Protein AF-A0A823A2H4-F1 (afdb_monomer)

Nearest PDB structures (foldseek):
  6vk1-assembly1_B  TM=4.124E-01  e=7.001E+00  Saccharomyces cerevisiae
  2h7v-assembly1_C  TM=2.760E-01  e=9.310E+00  Yersi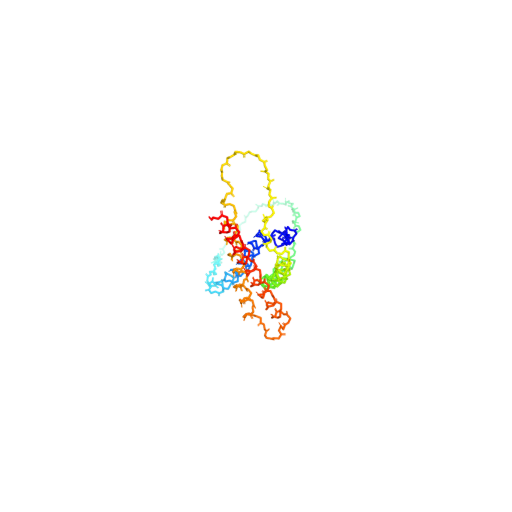nia pseudotuberculosis

Mean predicted aligned error: 16.32 Å

Organism: Nelumbo nucifera (NCBI:txid4432)

Foldseek 3Di:
DLVVLLVPADLLDHLVSLVVLVVVLCVLVVVVVVVVVVVPDPDDDDDDDDDDDDDDDDDDDDDDDDDDDDDDDDDPDDDPVNVVVVVPDPVVVVVVVVSVVVNVVSVVSVLVSLVSNLVSAVPPCPDDPPPPDDDDDDPPVPRVVSVVSVVVSLVVLLVVLVVVLVVDDPVPVVSNVSSVVSNVSSVVSVVVVVVVVVVVVVVVVVVD

Radius of gyration: 33.3 Å; Cα contacts (8 Å, |Δi|>4): 63; chains: 1; bounding box: 70×69×102 Å

pLDDT: mean 71.6, std 22.42, range [29.5, 96.94]

Secondary structure (DSSP, 8-state):
-HHHHHHH--TTS-HHHHHHHHHHHHHHHHHHHHHHGGGG-------PPP--------------------PPPPP----HHHHHHTT-S-HHHHHHHHHHHHHHHHHHHHHHHHHHHHHT-------------------THHHHHHHHHHHHHHHHHHHHHHHHHHHS-TT-HHHHHHHHHHHHHHHHHHHHHHHHHHHHHHHHHTT-

Sequence (208 aa):
MFADLRTSAAPSSPHLPMSKFFALHRLIDQQTVVTASKEVSTNVYTNSLPLDKDKSGKNTTPTSGRNVHKSPKPPMELSASERLEWAKGDGDKEIKELREVLLKESQSWFLKFLEGALTAGFQMSAREKKGKDGAGGRRMGSSEGQIAVMLSQLKTASDWLDQLRSKASPENNGLVDTIDRLKQKIYECLLSQVDSAASALESRSDRG

InterPro domains:
  IPR010341 Protein CORTICAL MICROTUBULE DISORDERING [PTHR31928] (1-202)
  IPR049172 CORD, C-terminal domain [PF21647] (50-201)

Solvent-accessible surface area (backbone atoms only — not comparable to full-atom values): 13196 Å² total; per-residue (Å²): 107,71,66,57,46,62,75,71,48,44,41,86,55,47,70,63,46,52,55,52,49,54,53,50,53,48,53,62,56,54,50,57,53,64,64,59,64,56,74,81,69,83,76,88,82,88,79,82,81,88,83,88,83,85,82,91,84,91,85,84,90,89,83,89,81,90,77,90,86,83,87,77,84,78,76,91,70,80,48,74,68,65,62,47,60,80,68,66,64,62,59,69,59,53,52,50,51,54,48,52,52,50,49,53,53,52,50,59,49,46,56,55,46,50,50,44,16,54,71,63,32,84,63,68,76,78,71,69,82,83,65,81,82,80,87,79,91,86,71,75,75,59,58,62,55,50,50,53,51,49,53,53,49,52,50,51,51,48,57,48,45,52,55,50,54,73,70,49,60,89,84,45,54,73,58,50,56,50,44,54,53,48,49,50,46,51,52,53,54,53,50,54,51,50,54,53,51,52,53,56,52,51,69,56,56,83,75,112

Structure (mmCIF, N/CA/C/O backbone):
data_AF-A0A823A2H4-F1
#
_entry.id   AF-A0A823A2H4-F1
#
loop_
_atom_site.group_PDB
_atom_site.id
_atom_site.type_symbol
_atom_site.label_atom_id
_atom_site.label_alt_id
_atom_site.label_comp_id
_atom_site.label_asym_id
_atom_site.label_entity_id
_atom_site.label_seq_id
_atom_site.pdbx_PDB_ins_code
_atom_site.Cartn_x
_atom_site.Cartn_y
_atom_site.Cartn_z
_atom_site.occupancy
_atom_site.B_iso_or_equiv
_atom_site.auth_seq_id
_atom_site.auth_comp_id
_atom_site.auth_asym_id
_atom_site.auth_atom_id
_atom_site.pdbx_PDB_model_num
ATOM 1 N N . MET A 1 1 ? -9.906 14.113 3.868 1.00 82.25 1 MET A N 1
ATOM 2 C CA . MET A 1 1 ? -8.596 13.484 3.565 1.00 82.25 1 MET A CA 1
ATOM 3 C C . MET A 1 1 ? -8.735 12.091 2.952 1.00 82.25 1 MET A C 1
ATOM 5 O O . MET A 1 1 ? -8.384 11.943 1.791 1.00 82.25 1 MET A O 1
ATOM 9 N N . PHE A 1 2 ? -9.219 11.066 3.672 1.00 90.88 2 PHE A N 1
ATOM 10 C CA . PHE A 1 2 ? -9.318 9.707 3.103 1.00 90.88 2 PHE A CA 1
ATOM 11 C C . PHE A 1 2 ? -10.346 9.597 1.963 1.00 90.88 2 PHE A C 1
ATOM 13 O O . PHE A 1 2 ? -10.060 8.988 0.938 1.00 90.88 2 PHE A O 1
ATOM 20 N N . ALA A 1 3 ? -11.512 10.237 2.099 1.00 91.38 3 ALA A N 1
ATOM 21 C CA . ALA A 1 3 ? -12.501 10.303 1.020 1.00 91.38 3 ALA A CA 1
ATOM 22 C C . ALA A 1 3 ? -11.915 10.959 -0.245 1.00 91.38 3 ALA A C 1
ATOM 24 O O . ALA A 1 3 ? -11.979 10.377 -1.322 1.00 91.38 3 ALA A O 1
ATOM 25 N N . ASP A 1 4 ? -11.243 12.104 -0.094 1.00 91.75 4 ASP A N 1
ATOM 26 C CA . ASP A 1 4 ? -10.592 12.811 -1.207 1.00 91.75 4 ASP A CA 1
ATOM 27 C C . ASP A 1 4 ? -9.493 11.970 -1.863 1.00 91.75 4 ASP A C 1
ATOM 29 O O . ASP A 1 4 ? -9.332 11.986 -3.084 1.00 91.75 4 ASP A O 1
ATOM 33 N N . LEU A 1 5 ? -8.734 11.214 -1.060 1.00 91.81 5 LEU A N 1
ATOM 34 C CA . LEU A 1 5 ? -7.739 10.269 -1.557 1.00 91.81 5 LEU A CA 1
ATOM 35 C C . LEU A 1 5 ? -8.394 9.210 -2.447 1.00 91.81 5 LEU A C 1
ATOM 37 O O . LEU A 1 5 ? -7.934 9.013 -3.565 1.00 91.81 5 LEU A O 1
ATOM 41 N N . ARG A 1 6 ? -9.487 8.585 -1.995 1.00 91.62 6 ARG A N 1
ATOM 42 C CA . ARG A 1 6 ? -10.203 7.573 -2.784 1.00 91.62 6 ARG A CA 1
ATOM 43 C C . ARG A 1 6 ? -10.774 8.140 -4.081 1.00 91.62 6 ARG A C 1
ATOM 45 O O . ARG A 1 6 ? -10.645 7.499 -5.115 1.00 91.62 6 ARG A O 1
ATOM 52 N N . THR A 1 7 ? -11.359 9.334 -4.034 1.00 91.06 7 THR A N 1
ATOM 53 C CA . THR A 1 7 ? -11.980 9.973 -5.206 1.00 91.06 7 THR A CA 1
ATOM 54 C C . THR A 1 7 ? -10.949 10.445 -6.233 1.00 91.06 7 THR A C 1
ATOM 56 O O . THR A 1 7 ? -11.203 10.384 -7.430 1.00 91.06 7 THR A O 1
ATOM 59 N N . SER A 1 8 ? -9.782 10.916 -5.783 1.00 87.88 8 SER A N 1
ATOM 60 C CA . SER A 1 8 ? -8.721 11.416 -6.674 1.00 87.88 8 SER A CA 1
ATOM 61 C C . SER A 1 8 ? -7.731 10.343 -7.136 1.00 87.88 8 SER A C 1
ATOM 63 O O . SER A 1 8 ? -6.878 10.627 -7.979 1.00 87.88 8 SER A O 1
ATOM 65 N N . ALA A 1 9 ? -7.800 9.129 -6.587 1.00 90.06 9 ALA A N 1
ATOM 66 C CA . ALA A 1 9 ? -6.864 8.066 -6.915 1.00 90.06 9 ALA A CA 1
ATOM 67 C C . ALA A 1 9 ? -7.175 7.431 -8.271 1.00 90.06 9 ALA A C 1
ATOM 69 O O . ALA A 1 9 ? -8.235 6.847 -8.479 1.00 90.06 9 ALA A O 1
ATOM 70 N N . ALA A 1 10 ? -6.193 7.482 -9.166 1.00 87.31 10 ALA A N 1
ATOM 71 C CA . ALA A 1 10 ? -6.210 6.763 -10.429 1.00 87.31 10 ALA A CA 1
ATOM 72 C C . ALA A 1 10 ? -5.098 5.703 -10.413 1.00 87.31 10 ALA A C 1
ATOM 74 O O . ALA A 1 10 ? -3.935 6.068 -10.218 1.00 87.31 10 ALA A O 1
ATOM 75 N N . PRO A 1 11 ? -5.403 4.411 -10.644 1.00 84.62 11 PRO A N 1
ATOM 76 C CA . PRO A 1 11 ? -4.381 3.363 -10.730 1.00 84.62 11 PRO A CA 1
ATOM 77 C C . PRO A 1 11 ? -3.336 3.613 -11.828 1.00 84.62 11 PRO A C 1
ATOM 79 O O . PRO A 1 11 ? -2.204 3.165 -11.710 1.00 84.62 11 PRO A O 1
ATOM 82 N N . SER A 1 12 ? -3.693 4.382 -12.862 1.00 81.62 12 SER A N 1
ATOM 83 C CA . SER A 1 12 ? -2.804 4.803 -13.952 1.00 81.62 12 SER A CA 1
ATOM 84 C C . SER A 1 12 ? -1.804 5.905 -13.574 1.00 81.62 12 SER A C 1
ATOM 86 O O . SER A 1 12 ? -0.891 6.187 -14.343 1.00 81.62 12 SER A O 1
ATOM 88 N N . SER A 1 13 ? -1.963 6.545 -12.411 1.00 84.69 13 SER A N 1
ATOM 89 C CA . SER A 1 13 ? -1.025 7.539 -11.875 1.00 84.69 13 SER A CA 1
ATOM 90 C C . SER A 1 13 ? -0.780 7.264 -10.388 1.00 84.69 13 SER A C 1
ATOM 92 O O . SER A 1 13 ? -1.315 7.957 -9.514 1.00 84.69 13 SER A O 1
ATOM 94 N N . PRO A 1 14 ? -0.005 6.211 -10.070 1.00 87.00 14 PRO A N 1
ATOM 95 C CA . PRO A 1 14 ? 0.023 5.666 -8.719 1.00 87.00 14 PRO A CA 1
ATOM 96 C C . PRO A 1 14 ? 0.845 6.483 -7.716 1.00 87.00 14 PRO A C 1
ATOM 98 O O . PRO A 1 14 ? 0.609 6.389 -6.510 1.00 87.00 14 PRO A O 1
ATOM 101 N N . HIS A 1 15 ? 1.762 7.335 -8.185 1.00 89.19 15 HIS A N 1
ATOM 102 C CA . HIS A 1 15 ? 2.728 8.014 -7.319 1.00 89.19 15 HIS A CA 1
ATOM 103 C C . HIS A 1 15 ? 2.086 8.910 -6.254 1.00 89.19 15 HIS A C 1
ATOM 105 O O . HIS A 1 15 ? 2.457 8.848 -5.082 1.00 89.19 15 HIS A O 1
ATOM 111 N N . LEU A 1 16 ? 1.127 9.755 -6.640 1.00 89.62 16 LEU A N 1
ATOM 112 C CA . LEU A 1 16 ? 0.500 10.694 -5.709 1.00 89.62 16 LEU A CA 1
ATOM 113 C C . LEU A 1 16 ? -0.423 9.982 -4.699 1.00 89.62 16 LEU A C 1
ATOM 115 O O . LEU A 1 16 ? -0.305 10.272 -3.503 1.00 89.62 16 LEU A O 1
ATOM 119 N N . PRO A 1 17 ? -1.309 9.052 -5.112 1.00 91.75 17 PRO A N 1
ATOM 120 C CA . PRO A 1 17 ? -2.119 8.287 -4.169 1.00 91.75 17 PRO A CA 1
ATOM 121 C C . PRO A 1 17 ? -1.292 7.451 -3.186 1.00 91.75 17 PRO A C 1
ATOM 123 O O . PRO A 1 17 ? -1.629 7.435 -2.004 1.00 91.75 17 PRO A O 1
ATOM 126 N N . MET A 1 18 ? -0.187 6.828 -3.623 1.00 92.12 18 MET A N 1
ATOM 127 C CA . MET A 1 18 ? 0.705 6.085 -2.720 1.00 92.12 18 MET A CA 1
ATOM 128 C C . MET A 1 18 ? 1.279 6.982 -1.624 1.00 92.12 18 MET A C 1
ATOM 130 O O . MET A 1 18 ? 1.162 6.669 -0.441 1.00 92.12 18 MET A O 1
ATOM 134 N N . SER A 1 19 ? 1.840 8.135 -1.995 1.00 92.38 19 SER A N 1
ATOM 135 C CA . SER A 1 19 ? 2.408 9.075 -1.022 1.00 92.38 19 SER A CA 1
ATOM 136 C C . SER A 1 19 ? 1.360 9.581 -0.025 1.00 92.38 19 SER A C 1
ATOM 138 O O . SER A 1 19 ? 1.625 9.657 1.176 1.00 92.38 19 SER A O 1
ATOM 140 N N . LYS A 1 20 ? 0.146 9.890 -0.500 1.00 93.94 20 LYS A N 1
ATOM 141 C CA . LYS A 1 20 ? -0.967 10.318 0.361 1.00 93.94 20 LYS A CA 1
ATOM 142 C C . LYS A 1 20 ? -1.430 9.207 1.306 1.00 93.94 20 LYS A C 1
ATOM 144 O O . LYS A 1 20 ? -1.718 9.497 2.465 1.00 93.94 20 LYS A O 1
ATOM 149 N N . PHE A 1 21 ? -1.488 7.961 0.834 1.00 95.69 21 PHE A N 1
ATOM 150 C CA . PHE A 1 21 ? -1.826 6.814 1.672 1.00 95.69 21 PHE A CA 1
ATOM 151 C C . PHE A 1 21 ? -0.826 6.649 2.817 1.00 95.69 21 PHE A C 1
ATOM 153 O O . PHE A 1 21 ? -1.241 6.617 3.972 1.00 95.69 21 PHE A O 1
ATOM 160 N N . PHE A 1 22 ? 0.480 6.621 2.532 1.00 94.75 22 PHE A N 1
ATOM 161 C CA . PHE A 1 22 ? 1.485 6.446 3.585 1.00 94.75 22 PHE A CA 1
ATOM 162 C C . PHE A 1 22 ? 1.501 7.609 4.581 1.00 94.75 22 PHE A C 1
ATOM 164 O O . PHE A 1 22 ? 1.681 7.386 5.777 1.00 94.75 22 PHE A O 1
ATOM 171 N N . ALA A 1 23 ? 1.247 8.840 4.125 1.00 94.25 23 ALA A N 1
ATOM 172 C CA . ALA A 1 23 ? 1.080 9.980 5.021 1.00 94.25 23 ALA A CA 1
ATOM 173 C C . ALA A 1 23 ? -0.129 9.802 5.957 1.00 94.25 23 ALA A C 1
ATOM 175 O O . ALA A 1 23 ? 0.004 9.989 7.166 1.00 94.25 23 ALA A O 1
ATOM 176 N N . LEU A 1 24 ? -1.285 9.397 5.419 1.00 94.12 24 LEU A N 1
ATOM 177 C CA . LEU A 1 24 ? -2.490 9.119 6.205 1.00 94.12 24 LEU A CA 1
ATOM 178 C C . LEU A 1 24 ? -2.267 7.967 7.194 1.00 94.12 24 LEU A C 1
ATOM 180 O O . LEU A 1 24 ? -2.576 8.114 8.373 1.00 94.12 24 LEU A O 1
ATOM 184 N N . HIS A 1 25 ? -1.701 6.849 6.739 1.00 93.19 25 HIS A N 1
ATOM 185 C CA . HIS A 1 25 ? -1.419 5.683 7.576 1.00 93.19 25 HIS A CA 1
ATOM 186 C C . HIS A 1 25 ? -0.495 6.054 8.738 1.00 93.19 25 HIS A C 1
ATOM 188 O O . HIS A 1 25 ? -0.759 5.701 9.884 1.00 93.19 25 HIS A O 1
ATOM 194 N N . ARG A 1 26 ? 0.546 6.851 8.468 1.00 92.56 26 ARG A N 1
ATOM 195 C CA . ARG A 1 26 ? 1.452 7.356 9.502 1.00 92.56 26 ARG A CA 1
ATOM 196 C C . ARG A 1 26 ? 0.733 8.250 10.514 1.00 92.56 26 ARG A C 1
ATOM 198 O O . ARG A 1 26 ? 1.041 8.170 11.695 1.00 92.56 26 ARG A O 1
ATOM 205 N N . LEU A 1 27 ? -0.204 9.095 10.080 1.00 91.75 27 LEU A N 1
ATOM 206 C CA . LEU A 1 27 ? -0.991 9.942 10.987 1.00 91.75 27 LEU A CA 1
ATOM 207 C C . LEU A 1 27 ? -1.914 9.114 11.888 1.00 91.75 27 LEU A C 1
ATOM 209 O O . LEU A 1 27 ? -2.026 9.405 13.079 1.00 91.75 27 LEU A O 1
ATOM 213 N N . ILE A 1 28 ? -2.549 8.081 11.329 1.00 89.88 28 ILE A N 1
ATOM 214 C CA . ILE A 1 28 ? -3.419 7.177 12.088 1.00 89.88 28 ILE A CA 1
ATOM 215 C C . ILE A 1 28 ? -2.595 6.415 13.134 1.00 89.88 28 ILE A C 1
ATOM 217 O O . ILE A 1 28 ? -2.976 6.411 14.304 1.00 89.88 28 ILE A O 1
ATOM 221 N N . ASP A 1 29 ? -1.439 5.870 12.743 1.00 83.88 29 ASP A N 1
ATOM 222 C CA . ASP A 1 29 ? -0.549 5.126 13.639 1.00 83.88 29 ASP A CA 1
ATOM 223 C C . ASP A 1 29 ? 0.118 6.024 14.693 1.00 83.88 29 ASP A C 1
ATOM 225 O O . ASP A 1 29 ? 0.136 5.671 15.866 1.00 83.88 29 ASP A O 1
ATOM 229 N N . GLN A 1 30 ? 0.642 7.205 14.344 1.00 78.25 30 GLN A N 1
ATOM 230 C CA . GLN A 1 30 ? 1.339 8.074 15.310 1.00 78.25 30 GLN A CA 1
ATOM 231 C C . GLN A 1 30 ? 0.434 8.553 16.442 1.00 78.25 30 GLN A C 1
ATOM 233 O O . GLN A 1 30 ? 0.880 8.706 17.581 1.00 78.25 30 GLN A O 1
ATOM 238 N N . GLN A 1 31 ? -0.846 8.780 16.156 1.00 63.38 31 GLN A N 1
ATOM 239 C CA . GLN A 1 31 ? -1.750 9.266 17.183 1.00 63.38 31 GLN A CA 1
ATOM 240 C C . GLN A 1 31 ? -2.171 8.186 18.187 1.00 63.38 31 GLN A C 1
ATOM 242 O O . GLN A 1 31 ? -2.641 8.540 19.263 1.00 63.38 31 GLN A O 1
ATOM 247 N N . THR A 1 32 ? -1.919 6.903 17.901 1.00 56.38 32 THR A N 1
ATOM 248 C CA . THR A 1 32 ? -2.066 5.832 18.903 1.00 56.38 32 THR A CA 1
ATOM 249 C C . THR A 1 32 ? -1.116 6.018 20.093 1.00 56.38 32 THR A C 1
ATOM 251 O O . THR A 1 32 ? -1.491 5.724 21.225 1.00 56.38 32 THR A O 1
ATOM 254 N N . VAL A 1 33 ? 0.080 6.583 19.868 1.00 54.28 33 VAL A N 1
ATOM 255 C CA . VAL A 1 33 ? 1.089 6.811 20.918 1.00 54.28 33 VAL A CA 1
ATOM 256 C C . VAL A 1 33 ? 0.734 8.033 21.767 1.00 54.28 33 VAL A C 1
ATOM 258 O O . VAL A 1 33 ? 0.817 7.983 22.987 1.00 54.28 33 VAL A O 1
ATOM 261 N N . VAL A 1 34 ? 0.278 9.126 21.147 1.00 49.47 34 VAL A N 1
ATOM 262 C CA . VAL A 1 34 ? -0.031 10.383 21.859 1.00 49.47 34 VAL A CA 1
ATOM 263 C C . VAL A 1 34 ? -1.247 10.246 22.785 1.00 49.47 34 VAL A C 1
ATOM 265 O O . VAL A 1 34 ? -1.277 10.878 23.839 1.00 49.47 34 VAL A O 1
ATOM 268 N N . THR A 1 35 ? -2.230 9.409 22.437 1.00 47.91 35 THR A N 1
ATOM 269 C CA . THR A 1 35 ? -3.373 9.128 23.322 1.00 47.91 35 THR A CA 1
ATOM 270 C C . THR A 1 35 ? -3.027 8.137 24.436 1.00 47.91 35 THR A C 1
ATOM 272 O O . THR A 1 35 ? -3.557 8.277 25.529 1.00 47.91 35 THR A O 1
ATOM 275 N N . ALA A 1 36 ? -2.098 7.196 24.213 1.00 48.81 36 ALA A N 1
ATOM 276 C CA . ALA A 1 36 ? -1.620 6.284 25.260 1.00 48.81 36 ALA A CA 1
ATOM 277 C C . ALA A 1 36 ? -0.708 6.985 26.292 1.00 48.81 36 ALA A C 1
ATOM 279 O O . ALA A 1 36 ? -0.762 6.683 27.480 1.00 48.81 36 ALA A O 1
ATOM 280 N N . SER A 1 37 ? 0.089 7.974 25.873 1.00 40.72 37 SER A N 1
ATOM 281 C CA . SER A 1 37 ? 0.986 8.723 26.772 1.00 40.72 37 SER A CA 1
ATOM 282 C C . SER A 1 37 ? 0.269 9.689 27.721 1.00 40.72 37 SER A C 1
ATOM 284 O O . SER A 1 37 ? 0.895 10.205 28.647 1.00 40.72 37 SER A O 1
ATOM 286 N N . LYS A 1 38 ? -1.027 9.961 27.514 1.00 44.62 38 LYS A N 1
ATOM 287 C CA . LYS A 1 38 ? -1.800 10.841 28.403 1.00 44.62 38 LYS A CA 1
ATOM 288 C C . LYS A 1 38 ? -2.365 10.113 29.632 1.00 44.62 38 LYS A C 1
ATOM 290 O O . LYS A 1 38 ? -2.828 10.784 30.547 1.00 44.62 38 LYS A O 1
ATOM 295 N N . GLU A 1 39 ? -2.249 8.784 29.710 1.00 37.91 39 GLU A N 1
ATOM 296 C CA . GLU A 1 39 ? -2.698 8.007 30.879 1.00 37.91 39 GLU A CA 1
ATOM 297 C C . GLU A 1 39 ? -1.727 8.019 32.078 1.00 37.91 39 GLU A C 1
ATOM 299 O O . GLU A 1 39 ? -2.101 7.590 33.164 1.00 37.91 39 GLU A O 1
ATOM 304 N N . VAL A 1 40 ? -0.503 8.552 31.952 1.00 47.25 40 VAL A N 1
ATOM 305 C CA . VAL A 1 40 ? 0.493 8.553 33.055 1.00 47.25 40 VAL A CA 1
ATOM 306 C C . VAL A 1 40 ? 0.725 9.951 33.653 1.00 47.25 40 VAL A C 1
ATOM 308 O O . VAL A 1 40 ? 1.629 10.163 34.458 1.00 47.25 40 VAL A O 1
ATOM 311 N N . SER A 1 41 ? -0.089 10.953 33.312 1.00 44.19 41 SER A N 1
ATOM 312 C CA . SER A 1 41 ? 0.026 12.291 33.917 1.00 44.19 41 SER A CA 1
ATOM 313 C C . SER A 1 41 ? -1.300 13.043 33.956 1.00 44.19 41 SER A C 1
ATOM 315 O O . SER A 1 41 ? -1.445 14.116 33.380 1.00 44.19 41 SER A O 1
ATOM 317 N N . THR A 1 42 ? -2.259 12.511 34.706 1.00 35.41 42 THR A N 1
ATOM 318 C CA . THR A 1 42 ? -3.303 13.330 35.335 1.00 35.41 42 THR A CA 1
ATOM 319 C C . THR A 1 42 ? -3.483 12.877 36.775 1.00 35.41 42 THR A C 1
ATOM 321 O O . THR A 1 42 ? -4.460 12.226 37.128 1.00 35.41 42 THR A O 1
ATOM 324 N N . ASN A 1 43 ? -2.510 13.219 37.618 1.00 41.25 43 ASN A N 1
ATOM 325 C CA . ASN A 1 43 ? -2.750 13.348 39.045 1.00 41.25 43 ASN A CA 1
ATOM 326 C C . ASN A 1 43 ? -2.378 14.771 39.471 1.00 41.25 43 ASN A C 1
ATOM 328 O O . ASN A 1 43 ? -1.327 15.281 39.090 1.00 41.25 43 ASN A O 1
ATOM 332 N N . VAL A 1 44 ? -3.252 15.341 40.300 1.00 38.06 44 VAL A N 1
ATOM 333 C CA . VAL A 1 44 ? -3.132 16.608 41.029 1.00 38.06 44 VAL A CA 1
ATOM 334 C C . VAL A 1 44 ? -3.310 17.877 40.186 1.00 38.06 44 VAL A C 1
ATOM 336 O O . VAL A 1 44 ? -2.399 18.331 39.514 1.00 38.06 44 VAL A O 1
ATOM 339 N N . TYR A 1 45 ? -4.498 18.480 40.272 1.00 30.84 45 TYR A N 1
ATOM 340 C CA . TYR A 1 45 ? -4.681 19.795 40.908 1.00 30.84 45 TYR A CA 1
ATOM 341 C C . TYR A 1 45 ? -6.176 20.029 41.140 1.00 30.84 45 TYR A C 1
ATOM 343 O O . TYR A 1 45 ? -6.892 20.656 40.361 1.00 30.84 45 TYR A O 1
ATOM 351 N N . THR A 1 46 ? -6.644 19.488 42.260 1.00 37.09 46 THR A N 1
ATOM 352 C CA . THR A 1 46 ? -7.859 19.931 42.934 1.00 37.09 46 THR A CA 1
ATOM 353 C C . THR A 1 46 ? -7.568 21.308 43.520 1.00 37.09 46 THR A C 1
ATOM 355 O O . THR A 1 46 ? -6.942 21.395 44.569 1.00 37.09 46 THR A O 1
ATOM 358 N N . ASN A 1 47 ? -8.001 22.383 42.863 1.00 36.62 47 ASN A N 1
ATOM 359 C CA . ASN A 1 47 ? -8.059 23.703 43.493 1.00 36.62 47 ASN A CA 1
ATOM 360 C C . ASN A 1 47 ? -9.522 24.139 43.595 1.00 36.62 47 ASN A C 1
ATOM 362 O O . ASN A 1 47 ? -10.070 24.814 42.729 1.00 36.62 47 ASN A O 1
ATOM 366 N N . SER A 1 48 ? -10.142 23.718 44.694 1.00 37.00 48 SER A N 1
ATOM 367 C CA . SER A 1 48 ? -11.269 24.398 45.325 1.00 37.00 48 SER A CA 1
ATOM 368 C C . SER A 1 48 ? -10.818 25.773 45.832 1.00 37.00 48 SER A C 1
ATOM 370 O O . SER A 1 48 ? -9.851 25.847 46.592 1.00 37.00 48 SER A O 1
ATOM 372 N N . LEU A 1 49 ? -11.517 26.845 45.445 1.00 33.00 49 LEU A N 1
ATOM 373 C CA . LEU A 1 49 ? -11.388 28.158 46.091 1.00 33.00 49 LEU A CA 1
ATOM 374 C C . LEU A 1 49 ? -12.198 28.198 47.409 1.00 33.00 49 LEU A C 1
ATOM 376 O O . LEU A 1 49 ? -13.211 27.500 47.506 1.00 33.00 49 LEU A O 1
ATOM 380 N N . PRO A 1 50 ? -11.785 28.997 48.414 1.00 38.22 50 PRO A N 1
ATOM 381 C CA . PRO A 1 50 ? -12.264 28.883 49.791 1.00 38.22 50 PRO A CA 1
ATOM 382 C C . PRO A 1 50 ? -13.578 29.637 50.040 1.00 38.22 50 PRO A C 1
ATOM 384 O O . PRO A 1 50 ? -13.770 30.754 49.567 1.00 38.22 50 PRO A O 1
ATOM 387 N N . LEU A 1 51 ? -14.451 29.024 50.844 1.00 29.50 51 LEU A N 1
ATOM 388 C CA . LEU A 1 51 ? -15.617 29.641 51.475 1.00 29.50 51 LEU A CA 1
ATOM 389 C C . LEU A 1 51 ? -15.242 29.998 52.919 1.00 29.50 51 LEU A C 1
ATOM 391 O O . LEU A 1 51 ? -15.177 29.112 53.774 1.00 29.50 51 LEU A O 1
ATOM 395 N N . ASP A 1 52 ? -15.001 31.281 53.183 1.00 34.50 52 ASP A N 1
ATOM 396 C CA . ASP A 1 52 ? -14.779 31.787 54.536 1.00 34.50 52 ASP A CA 1
ATOM 397 C C . ASP A 1 52 ? -16.081 31.778 55.351 1.00 34.50 52 ASP A C 1
ATOM 399 O O . ASP A 1 52 ? -17.136 32.260 54.929 1.00 34.50 52 ASP A O 1
ATOM 403 N N . LYS A 1 53 ? -15.986 31.198 56.550 1.00 35.91 53 LYS A N 1
ATOM 404 C CA . LYS A 1 53 ? -16.983 31.235 57.622 1.00 35.91 53 LYS A CA 1
ATOM 405 C C . LYS A 1 53 ? -16.511 32.245 58.661 1.00 35.91 53 LYS A C 1
ATOM 407 O O . LYS A 1 53 ? -15.498 31.984 59.297 1.00 35.91 53 LYS A O 1
ATOM 412 N N . ASP A 1 54 ? -17.324 33.256 58.966 1.00 32.31 54 ASP A N 1
ATOM 413 C CA . ASP A 1 54 ? -17.224 33.961 60.248 1.00 32.31 54 ASP A CA 1
ATOM 414 C C . ASP A 1 54 ? -18.595 34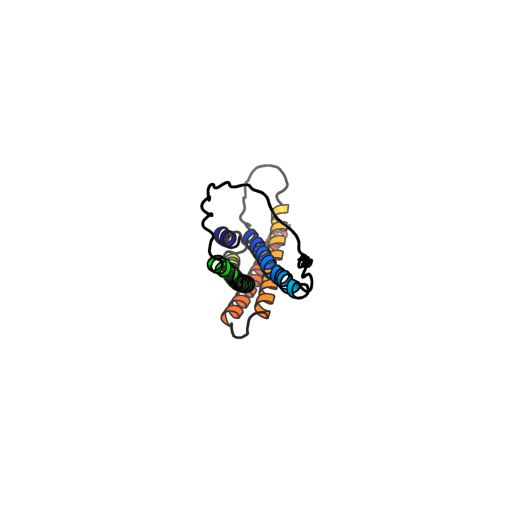.243 60.895 1.00 32.31 54 ASP A C 1
ATOM 416 O O . ASP A 1 54 ? -19.409 35.048 60.456 1.00 32.31 54 ASP A O 1
ATOM 420 N N . LYS A 1 55 ? -18.850 33.432 61.926 1.00 38.97 55 LYS A N 1
ATOM 421 C CA . LYS A 1 55 ? -19.315 33.732 63.292 1.00 38.97 55 LYS A CA 1
ATOM 422 C C . LYS A 1 55 ? -20.324 34.875 63.576 1.00 38.97 55 LYS A C 1
ATOM 424 O O . LYS A 1 55 ? -20.013 36.055 63.611 1.00 38.97 55 LYS A O 1
ATOM 429 N N . SER A 1 56 ? -21.510 34.423 64.000 1.00 32.81 56 SER A N 1
ATOM 430 C CA . SER A 1 56 ? -22.437 34.930 65.040 1.00 32.81 56 SER A CA 1
ATOM 431 C C . SER A 1 56 ? -21.996 36.086 65.972 1.00 32.81 56 SER A C 1
ATOM 433 O O . SER A 1 56 ? -21.045 35.928 66.736 1.00 32.81 56 SER A O 1
ATOM 435 N N . GLY A 1 57 ? -22.853 37.117 66.107 1.00 31.67 57 GLY A N 1
ATOM 436 C CA . GLY A 1 57 ? -22.907 38.031 67.267 1.00 31.67 57 GLY A CA 1
ATOM 437 C C . GLY A 1 57 ? -23.869 39.226 67.100 1.00 31.67 57 GLY A C 1
ATOM 438 O O . GLY A 1 57 ? -23.726 39.999 66.169 1.00 31.67 57 GLY A O 1
ATOM 439 N N . LYS A 1 58 ? -24.863 39.353 67.989 1.00 38.50 58 LYS A N 1
ATOM 440 C CA . LYS A 1 58 ? -26.039 40.261 67.981 1.00 38.50 58 LYS A CA 1
ATOM 441 C C . LYS A 1 58 ? -25.718 41.773 68.120 1.00 38.50 58 LYS A C 1
ATOM 443 O O . LYS A 1 58 ? -24.788 42.100 68.848 1.00 38.50 58 LYS A O 1
ATOM 448 N N . ASN A 1 59 ? -26.561 42.668 67.555 1.00 30.55 59 ASN A N 1
ATOM 449 C CA . ASN A 1 59 ? -27.397 43.678 68.272 1.00 30.55 59 ASN A CA 1
ATOM 450 C C . ASN A 1 59 ? -28.043 44.772 67.355 1.00 30.55 59 ASN A C 1
ATOM 452 O O . ASN A 1 59 ? -27.376 45.358 66.512 1.00 30.55 59 ASN A O 1
ATOM 456 N N . THR A 1 60 ? -29.336 45.062 67.617 1.00 31.02 60 THR A N 1
ATOM 457 C CA . THR A 1 60 ? -30.097 46.350 67.496 1.00 31.02 60 THR A CA 1
ATOM 458 C C . THR A 1 60 ? -30.367 47.061 66.137 1.00 31.02 60 THR A C 1
ATOM 460 O O . THR A 1 60 ? -29.531 47.809 65.659 1.00 31.02 60 THR A O 1
ATOM 463 N N . THR A 1 61 ? -31.596 46.862 65.598 1.00 34.47 61 THR A N 1
ATOM 464 C CA . THR A 1 61 ? -32.677 47.811 65.131 1.00 34.47 61 THR A CA 1
ATOM 465 C C . THR A 1 61 ? -32.365 49.205 64.494 1.00 34.47 61 THR A C 1
ATOM 467 O O . THR A 1 61 ? -31.383 49.823 64.871 1.00 34.47 61 THR A O 1
ATOM 470 N N . PRO A 1 62 ? -33.324 49.879 63.796 1.00 47.69 62 PRO A N 1
ATOM 471 C CA . PRO A 1 62 ? -33.883 49.630 62.450 1.00 47.69 62 PRO A CA 1
ATOM 472 C C . PRO A 1 62 ? -33.914 50.918 61.560 1.00 47.69 62 PRO A C 1
ATOM 474 O O . PRO A 1 62 ? -33.827 52.025 62.072 1.00 47.69 62 PRO A O 1
ATOM 477 N N . THR A 1 63 ? -34.105 50.834 60.234 1.00 33.09 63 THR A N 1
ATOM 478 C CA . THR A 1 63 ? -34.731 51.899 59.386 1.00 33.09 63 THR A CA 1
ATOM 479 C C . THR A 1 63 ? -34.885 51.381 57.947 1.00 33.09 63 THR A C 1
ATOM 481 O O . THR A 1 63 ? -33.936 50.905 57.346 1.00 33.09 63 THR A O 1
ATOM 484 N N . SER A 1 64 ? -36.121 51.182 57.480 1.00 33.81 64 SER A N 1
ATOM 485 C CA . SER A 1 64 ? -36.866 52.070 56.565 1.00 33.81 64 SER A CA 1
ATOM 486 C C . SER A 1 64 ? -36.336 52.094 55.124 1.00 33.81 64 SER A C 1
ATOM 488 O O . SER A 1 64 ? -35.267 52.626 54.855 1.00 33.81 64 SER A O 1
ATOM 490 N N . GLY A 1 65 ? -37.130 51.561 54.188 1.00 30.78 65 GLY A N 1
ATOM 491 C CA . GLY A 1 65 ? -36.854 51.667 52.752 1.00 30.78 65 GLY A CA 1
ATOM 492 C C . GLY A 1 65 ? -37.614 50.655 51.898 1.00 30.78 65 GLY A C 1
ATOM 493 O O . GLY A 1 65 ? -37.028 49.735 51.343 1.00 30.78 65 GLY A O 1
ATOM 494 N N . ARG A 1 66 ? -38.937 50.812 51.804 1.00 42.72 66 ARG A N 1
ATOM 495 C CA . ARG A 1 66 ? -39.802 50.132 50.824 1.00 42.72 66 ARG A CA 1
ATOM 496 C C . ARG A 1 66 ? -39.354 50.528 49.413 1.00 42.72 66 ARG A C 1
ATOM 498 O O . ARG A 1 66 ? -39.252 51.722 49.185 1.00 42.72 66 ARG A O 1
ATOM 505 N N . ASN A 1 67 ? -39.185 49.572 48.491 1.00 34.53 67 ASN A N 1
ATOM 506 C CA . ASN A 1 67 ? -39.494 49.741 47.062 1.00 34.53 67 ASN A CA 1
ATOM 507 C C . ASN A 1 67 ? -39.614 48.385 46.343 1.00 34.53 67 ASN A C 1
ATOM 509 O O . ASN A 1 67 ? -38.670 47.610 46.231 1.00 34.53 67 ASN A O 1
ATOM 513 N N . VAL A 1 68 ? -40.830 48.129 45.865 1.00 47.03 68 VAL A N 1
ATOM 514 C CA . VAL A 1 68 ? -41.197 47.138 44.847 1.00 47.03 68 VAL A CA 1
ATOM 515 C C . VAL A 1 68 ? -40.607 47.594 43.507 1.00 47.03 68 VAL A C 1
ATOM 517 O O . VAL A 1 68 ? -40.619 48.791 43.259 1.00 47.03 68 VAL A O 1
ATOM 520 N N . HIS A 1 69 ? -40.119 46.681 42.652 1.00 43.84 69 HIS A N 1
ATOM 521 C CA . HIS A 1 69 ? -40.507 46.572 41.230 1.00 43.84 69 HIS A CA 1
ATOM 522 C C . HIS A 1 69 ? -39.655 45.562 40.427 1.00 43.84 69 HIS A C 1
ATOM 524 O O . HIS A 1 69 ? -38.440 45.677 40.338 1.00 43.84 69 HIS A O 1
ATOM 530 N N . LYS A 1 70 ? -40.391 44.686 39.721 1.00 42.62 70 LYS A N 1
ATOM 531 C CA . LYS A 1 70 ? -40.116 44.063 38.408 1.00 42.62 70 LYS A CA 1
ATOM 532 C C . LYS A 1 70 ? -39.076 42.933 38.325 1.00 42.62 70 LYS A C 1
ATOM 534 O O . LYS A 1 70 ? -37.882 43.145 38.174 1.00 42.62 70 LYS A O 1
ATOM 539 N N . SER A 1 71 ? -39.606 41.713 38.248 1.00 45.22 71 SER A N 1
ATOM 540 C CA . SER A 1 71 ? -38.951 40.518 37.708 1.00 45.22 71 SER A CA 1
ATOM 541 C C . SER A 1 71 ? -38.746 40.607 36.184 1.00 45.22 71 SER A C 1
ATOM 543 O O . SER A 1 71 ? -39.732 40.821 35.467 1.00 45.22 71 SER A O 1
ATOM 545 N N . PRO A 1 72 ? -37.543 40.341 35.648 1.00 43.28 72 PRO A N 1
ATOM 546 C CA . PRO A 1 72 ? -37.364 39.866 34.281 1.00 43.28 72 PRO A CA 1
ATOM 547 C C . PRO A 1 72 ? -37.456 38.331 34.259 1.00 43.28 72 PRO A C 1
ATOM 549 O O . PRO A 1 72 ? -36.916 37.658 35.134 1.00 43.28 72 PRO A O 1
ATOM 552 N N . LYS A 1 73 ? -38.154 37.774 33.262 1.00 52.28 73 LYS A N 1
ATOM 553 C CA . LYS A 1 73 ? -38.200 36.325 32.992 1.00 52.28 73 LYS A CA 1
ATOM 554 C C . LYS A 1 73 ? -36.771 35.758 32.888 1.00 52.28 73 LYS A C 1
ATOM 556 O O . LYS A 1 73 ? -35.969 36.372 32.181 1.00 52.28 73 LYS A O 1
ATOM 561 N N . PRO A 1 74 ? -36.447 34.610 33.511 1.00 51.72 74 PRO A N 1
ATOM 562 C CA . PRO A 1 74 ? -35.162 33.972 33.275 1.00 51.72 74 PRO A CA 1
ATOM 563 C C . PRO A 1 74 ? -35.109 33.396 31.846 1.00 51.72 74 PRO A C 1
ATOM 565 O O . PRO A 1 74 ? -36.129 32.907 31.344 1.00 51.72 74 PRO A O 1
ATOM 568 N N . PRO A 1 75 ? -33.944 33.465 31.175 1.00 50.59 75 PRO A N 1
ATOM 569 C CA . PRO A 1 75 ? -33.676 32.726 29.947 1.00 50.59 75 PRO A CA 1
ATOM 570 C C . PRO A 1 75 ? -33.954 31.241 30.170 1.00 50.59 75 PRO A C 1
ATOM 572 O O . PRO A 1 75 ? -33.633 30.715 31.231 1.00 50.59 75 PRO A O 1
ATOM 575 N N . MET A 1 76 ? -34.556 30.591 29.175 1.00 57.41 76 MET A N 1
ATOM 576 C CA . MET A 1 76 ? -34.811 29.153 29.132 1.00 57.41 76 MET A CA 1
ATOM 577 C C . MET A 1 76 ? -33.515 28.392 29.451 1.00 57.41 76 MET A C 1
ATOM 579 O O . MET A 1 76 ? -32.627 28.257 28.612 1.00 57.41 76 MET A O 1
ATOM 583 N N . GLU A 1 77 ? -33.380 27.988 30.710 1.00 54.94 77 GLU A N 1
ATOM 584 C CA . GLU A 1 77 ? -32.209 27.306 31.233 1.00 54.94 77 GLU A CA 1
ATOM 585 C C . GLU A 1 77 ? -32.374 25.825 30.901 1.00 54.94 77 GLU A C 1
ATOM 587 O O . GLU A 1 77 ? -33.243 25.151 31.454 1.00 54.94 77 GLU A O 1
ATOM 592 N N . LEU A 1 78 ? -31.583 25.343 29.937 1.00 56.66 78 LEU A N 1
ATOM 593 C CA . LEU A 1 78 ? -31.489 23.916 29.627 1.00 56.66 78 LEU A CA 1
ATOM 594 C C . LEU A 1 78 ? -31.259 23.154 30.933 1.00 56.66 78 LEU A C 1
ATOM 596 O O . LEU A 1 78 ? -30.362 23.501 31.717 1.00 56.66 78 LEU A O 1
ATOM 600 N N . SER A 1 79 ? -32.101 22.152 31.177 1.00 61.91 79 SER A N 1
ATOM 601 C CA . SER A 1 79 ? -32.110 21.429 32.446 1.00 61.91 79 SER A CA 1
ATOM 602 C C . SER A 1 79 ? -30.744 20.778 32.695 1.00 61.91 79 SER A C 1
ATOM 604 O O . SER A 1 79 ? -30.041 20.382 31.763 1.00 61.91 79 SER A O 1
ATOM 606 N N . ALA A 1 80 ? -30.336 20.657 33.962 1.00 60.81 80 ALA A N 1
ATOM 607 C CA . ALA A 1 80 ? -29.079 19.992 34.324 1.00 60.81 80 ALA A CA 1
ATOM 608 C C . ALA A 1 80 ? -28.985 18.565 33.743 1.00 60.81 80 ALA A C 1
ATOM 610 O O . ALA A 1 80 ? -27.895 18.099 33.425 1.00 60.81 80 ALA A O 1
ATOM 611 N N . SER A 1 81 ? -30.134 17.912 33.545 1.00 57.94 81 SER A N 1
ATOM 612 C CA . SER A 1 81 ? -30.271 16.613 32.884 1.00 57.94 81 SER A CA 1
ATOM 613 C C . SER A 1 81 ? -29.912 16.658 31.394 1.00 57.94 81 SER A C 1
ATOM 615 O O . SER A 1 81 ? -29.182 15.789 30.930 1.00 57.94 81 SER A O 1
ATOM 617 N N . GLU A 1 82 ? -30.332 17.700 30.672 1.00 56.25 82 GLU A N 1
ATOM 618 C CA . GLU A 1 82 ? -29.972 17.933 29.263 1.00 56.25 82 GLU A CA 1
ATOM 619 C C . GLU A 1 82 ? -28.471 18.199 29.103 1.00 56.25 82 GLU A C 1
ATOM 621 O O . GLU A 1 82 ? -27.841 17.694 28.182 1.00 56.25 82 GLU A O 1
ATOM 626 N N . ARG A 1 83 ? -27.862 18.949 30.033 1.00 57.28 83 ARG A N 1
ATOM 627 C CA . ARG A 1 83 ? -26.407 19.202 30.040 1.00 57.28 83 ARG A CA 1
ATOM 628 C C . ARG A 1 83 ? -25.580 17.944 30.330 1.00 57.28 83 ARG A C 1
ATOM 630 O O . ARG A 1 83 ? -24.445 17.852 29.870 1.00 57.28 83 ARG A O 1
ATOM 637 N N . LEU A 1 84 ? -26.129 16.993 31.085 1.00 55.78 84 LEU A N 1
ATOM 638 C CA . LEU A 1 84 ? -25.441 15.764 31.479 1.00 55.78 84 LEU A CA 1
ATOM 639 C C . LEU A 1 84 ? -25.417 14.716 30.353 1.00 55.78 84 LEU A C 1
ATOM 641 O O . LEU A 1 84 ? -24.465 13.944 30.270 1.00 55.78 84 LEU A O 1
ATOM 645 N N . GLU A 1 85 ? -26.418 14.702 29.466 1.00 57.69 85 GLU A N 1
ATOM 646 C CA . GLU A 1 85 ? -26.467 13.782 28.318 1.00 57.69 85 GLU A CA 1
ATOM 647 C C . GLU A 1 85 ? -25.337 14.024 27.303 1.00 57.69 85 GLU A C 1
ATOM 649 O O . GLU A 1 85 ? -24.736 13.058 26.837 1.00 57.69 85 GLU A O 1
ATOM 654 N N . TRP A 1 86 ? -24.951 15.280 27.039 1.00 61.06 86 TRP A N 1
ATOM 655 C CA . TRP A 1 86 ? -23.811 15.612 26.159 1.00 61.06 86 TRP A CA 1
ATOM 656 C C . TRP A 1 86 ? -22.442 15.234 26.743 1.00 61.06 86 TRP A C 1
ATOM 658 O O . TRP A 1 86 ? -21.460 15.159 26.010 1.00 61.06 86 TRP A O 1
ATOM 668 N N . ALA A 1 87 ? -22.367 15.004 28.055 1.00 58.41 87 ALA A N 1
ATOM 669 C CA . ALA A 1 87 ? -21.139 14.644 28.761 1.00 58.41 87 ALA A CA 1
ATOM 670 C C . ALA A 1 87 ? -20.991 13.127 28.986 1.00 58.41 87 ALA A C 1
ATOM 672 O O . ALA A 1 87 ? -20.013 12.694 29.590 1.00 58.41 87 ALA A O 1
ATOM 673 N N . LYS A 1 88 ? -21.967 12.317 28.551 1.00 63.16 88 LYS A N 1
ATOM 674 C CA . LYS A 1 88 ? -22.054 10.889 28.899 1.00 63.16 88 LYS A CA 1
ATOM 675 C C . LYS A 1 88 ? -21.416 9.945 27.871 1.00 63.16 88 LYS A C 1
ATOM 677 O O . LYS A 1 88 ? -21.340 8.746 28.127 1.00 63.16 88 LYS A O 1
ATOM 682 N N . GLY A 1 89 ? -20.984 10.464 26.721 1.00 66.69 89 GLY A N 1
ATOM 683 C CA . GLY A 1 89 ? -20.251 9.689 25.720 1.00 66.69 89 GLY A CA 1
ATOM 684 C C . GLY A 1 89 ? -18.805 9.458 26.154 1.00 66.69 89 GLY A C 1
ATOM 685 O O . GLY A 1 89 ? -18.106 10.407 26.510 1.00 66.69 89 GLY A O 1
ATOM 686 N N . ASP A 1 90 ? -18.349 8.205 26.106 1.00 73.81 90 ASP A N 1
ATOM 687 C CA . ASP A 1 90 ? -16.925 7.872 26.216 1.00 73.81 90 ASP A CA 1
ATOM 688 C C . ASP A 1 90 ? -16.244 8.231 24.889 1.00 73.81 90 ASP A C 1
ATOM 690 O O . ASP A 1 90 ? -16.035 7.391 24.009 1.00 73.81 90 ASP A O 1
ATOM 694 N N . GLY A 1 91 ? -15.970 9.528 24.724 1.00 82.75 91 GLY A N 1
ATOM 695 C CA . GLY A 1 91 ? -15.401 10.072 23.496 1.00 82.75 91 GLY A CA 1
ATOM 696 C C . GLY A 1 91 ? -14.073 9.413 23.122 1.00 82.75 91 GLY A C 1
ATOM 697 O O . GLY A 1 91 ? -13.792 9.249 21.938 1.00 82.75 91 GLY A O 1
ATOM 698 N N . ASP A 1 92 ? -13.282 8.962 24.099 1.00 83.38 92 ASP A N 1
ATOM 699 C CA . ASP A 1 92 ? -12.005 8.295 23.842 1.00 83.38 92 ASP A CA 1
ATOM 700 C C . ASP A 1 92 ? -12.207 6.906 23.224 1.00 83.38 92 ASP A C 1
ATOM 702 O O . ASP A 1 92 ? -11.527 6.549 22.253 1.00 83.38 92 ASP A O 1
ATOM 706 N N . LYS A 1 93 ? -13.185 6.139 23.719 1.00 86.94 93 LYS A N 1
ATOM 707 C CA . LYS A 1 93 ? -13.572 4.857 23.120 1.00 86.94 93 LYS A CA 1
ATOM 708 C C . LYS A 1 93 ? -14.137 5.031 21.712 1.00 86.94 93 LYS A C 1
ATOM 710 O O . LYS A 1 93 ? -13.701 4.324 20.805 1.00 86.94 93 LYS A O 1
ATOM 715 N N . GLU A 1 94 ? -15.036 5.989 21.501 1.00 87.75 94 GLU A N 1
ATOM 716 C CA . GLU A 1 94 ? -15.595 6.281 20.173 1.00 87.75 94 GLU A CA 1
ATOM 717 C C . GLU A 1 94 ? -14.502 6.707 19.180 1.00 87.75 94 GLU A C 1
ATOM 719 O O . GLU A 1 94 ? -14.463 6.242 18.038 1.00 87.75 94 GLU A O 1
ATOM 724 N N . ILE A 1 95 ? -13.547 7.534 19.623 1.00 87.88 95 ILE A N 1
ATOM 725 C CA . ILE A 1 95 ? -12.383 7.929 18.823 1.00 87.88 95 ILE A CA 1
ATOM 726 C C . ILE A 1 95 ? -11.524 6.708 18.477 1.00 87.88 95 ILE A C 1
ATOM 728 O O . ILE A 1 95 ? -11.055 6.597 17.340 1.00 87.88 95 ILE A O 1
ATOM 732 N N . LYS A 1 96 ? -11.295 5.792 19.424 1.00 89.12 96 LYS A N 1
ATOM 733 C CA . LYS A 1 96 ? -10.522 4.564 19.189 1.00 89.12 96 LYS A CA 1
ATOM 734 C C . LYS A 1 96 ? -11.206 3.657 18.164 1.00 89.12 96 LYS A C 1
ATOM 736 O O . LYS A 1 96 ? -10.547 3.213 17.224 1.00 89.12 96 LYS A O 1
ATOM 741 N N . GLU A 1 97 ? -12.507 3.425 18.307 1.00 90.56 97 GLU A N 1
ATOM 742 C CA . GLU A 1 97 ? -13.296 2.610 17.377 1.00 90.56 97 GLU A CA 1
ATOM 743 C C . GLU A 1 97 ? -13.309 3.225 15.973 1.00 90.56 97 GLU A C 1
ATOM 745 O O . GLU A 1 97 ? -13.011 2.545 14.987 1.00 90.56 97 GLU A O 1
ATOM 750 N N . LEU A 1 98 ? -13.546 4.537 15.868 1.00 91.56 98 LEU A N 1
ATOM 751 C CA . LEU A 1 98 ? -13.529 5.245 14.589 1.00 91.56 98 LEU A CA 1
ATOM 752 C C . LEU A 1 98 ? -12.158 5.155 13.902 1.00 91.56 98 LEU A C 1
ATOM 754 O O . LEU A 1 98 ? -12.082 4.983 12.683 1.00 91.56 98 LEU A O 1
ATOM 758 N N . ARG A 1 99 ? -11.065 5.247 14.669 1.00 90.00 99 ARG A N 1
ATOM 759 C CA . ARG A 1 99 ? -9.700 5.074 14.149 1.00 90.00 99 ARG A CA 1
ATOM 760 C C . ARG A 1 99 ? -9.470 3.666 13.624 1.00 90.00 99 ARG A C 1
ATOM 762 O O . ARG A 1 99 ? -8.894 3.526 12.549 1.00 90.00 99 ARG A O 1
ATOM 769 N N . GLU A 1 100 ? -9.912 2.644 14.350 1.00 92.06 100 GLU A N 1
ATOM 770 C CA . GLU A 1 100 ? -9.768 1.251 13.928 1.00 92.06 100 GLU A CA 1
ATOM 771 C C . GLU A 1 100 ? -10.536 0.982 12.627 1.00 92.06 100 GLU A C 1
ATOM 773 O O . GLU A 1 100 ? -9.990 0.389 11.694 1.00 92.06 100 GLU A O 1
ATOM 778 N N . VAL A 1 101 ? -11.772 1.480 12.527 1.00 93.38 101 VAL A N 1
ATOM 779 C CA . VAL A 1 101 ? -12.585 1.388 11.306 1.00 93.38 101 VAL A CA 1
ATOM 780 C C . VAL A 1 101 ? -11.904 2.111 10.144 1.00 93.38 101 VAL A C 1
ATOM 782 O O . VAL A 1 101 ? -11.754 1.536 9.065 1.00 93.38 101 VAL A O 1
ATOM 785 N N . LEU A 1 102 ? -11.436 3.346 10.358 1.00 94.31 102 LEU A N 1
ATOM 786 C CA . LEU A 1 102 ? -10.735 4.117 9.330 1.00 94.31 102 LEU A CA 1
ATOM 787 C C . LEU A 1 102 ? -9.453 3.415 8.866 1.00 94.31 102 LEU A C 1
ATOM 789 O O . LEU A 1 102 ? -9.178 3.383 7.665 1.00 94.31 102 LEU A O 1
ATOM 793 N N . LEU A 1 103 ? -8.681 2.847 9.795 1.00 92.94 103 LEU A N 1
ATOM 794 C CA . LEU A 1 103 ? -7.469 2.102 9.481 1.00 92.94 103 LEU A CA 1
ATOM 795 C C . LEU A 1 103 ? -7.806 0.905 8.591 1.00 92.94 103 LEU A C 1
ATOM 797 O O . LEU A 1 103 ? -7.295 0.833 7.476 1.00 92.94 103 LEU A O 1
ATOM 801 N N . LYS A 1 104 ? -8.723 0.030 9.022 1.00 92.62 104 LYS A N 1
ATOM 802 C CA . LYS A 1 104 ? -9.133 -1.161 8.260 1.00 92.62 104 LYS A CA 1
ATOM 803 C C . LYS A 1 104 ? -9.645 -0.808 6.864 1.00 92.62 104 LYS A C 1
ATOM 805 O O . LYS A 1 104 ? -9.223 -1.419 5.882 1.00 92.62 104 LYS A O 1
ATOM 810 N N . GLU A 1 105 ? -10.498 0.208 6.759 1.00 95.00 105 GLU A N 1
ATOM 811 C CA . GLU A 1 105 ? -11.045 0.649 5.475 1.00 95.00 105 GLU A CA 1
ATOM 812 C C . GLU A 1 105 ? -9.948 1.215 4.560 1.00 95.00 105 GLU A C 1
ATOM 814 O O . GLU A 1 105 ? -9.890 0.894 3.372 1.00 95.00 105 GLU A O 1
ATOM 819 N N . SER A 1 106 ? -9.026 2.013 5.110 1.00 95.12 106 SER A N 1
ATOM 820 C CA . SER A 1 106 ? -7.909 2.572 4.343 1.00 95.12 106 SER A CA 1
ATOM 821 C C . SER A 1 106 ? -6.932 1.508 3.847 1.00 95.12 106 SER A C 1
ATOM 823 O O . SER A 1 106 ? -6.501 1.580 2.696 1.00 95.12 106 SER A O 1
ATOM 825 N N . GLN A 1 107 ? -6.638 0.492 4.662 1.00 95.19 107 GLN A N 1
ATOM 826 C CA . GLN A 1 107 ? -5.792 -0.641 4.287 1.00 95.19 107 GLN A CA 1
ATOM 827 C C . GLN A 1 107 ? -6.467 -1.492 3.205 1.00 95.19 107 GLN A C 1
ATOM 829 O O . GLN A 1 107 ? -5.866 -1.758 2.167 1.00 95.19 107 GLN A O 1
ATOM 834 N N . SER A 1 108 ? -7.739 -1.854 3.402 1.00 95.25 108 SER A N 1
ATOM 835 C CA . SER A 1 108 ? -8.538 -2.614 2.429 1.00 95.25 108 SER A CA 1
ATOM 836 C C . SER A 1 108 ? -8.633 -1.902 1.080 1.00 95.25 108 SER A C 1
ATOM 838 O O . SER A 1 108 ? -8.501 -2.530 0.026 1.00 95.25 108 SER A O 1
ATOM 840 N N . TRP A 1 109 ? -8.838 -0.584 1.093 1.00 96.50 109 TRP A N 1
ATOM 841 C CA . TRP A 1 109 ? -8.818 0.226 -0.118 1.00 96.50 109 TRP A CA 1
ATOM 842 C C . TRP A 1 109 ? -7.435 0.223 -0.778 1.00 96.50 109 TRP A C 1
ATOM 844 O O . TRP A 1 109 ? -7.343 0.002 -1.986 1.00 96.50 109 TRP A O 1
ATOM 854 N N . PHE A 1 110 ? -6.366 0.434 -0.006 1.00 96.94 110 PHE A N 1
ATOM 855 C CA . PHE A 1 110 ? -5.019 0.528 -0.560 1.00 96.94 110 PHE A CA 1
ATOM 856 C C . PHE A 1 110 ? -4.557 -0.781 -1.195 1.00 96.94 110 PHE A C 1
ATOM 858 O O . PHE A 1 110 ? -3.951 -0.738 -2.258 1.00 96.94 110 PHE A O 1
ATOM 865 N N . LEU A 1 111 ? -4.899 -1.938 -0.620 1.00 96.56 111 LEU A N 1
ATOM 866 C CA . LEU A 1 111 ? -4.601 -3.242 -1.223 1.00 96.56 111 LEU A CA 1
ATOM 867 C C . LEU A 1 111 ? -5.234 -3.375 -2.618 1.00 96.56 111 LEU A C 1
ATOM 869 O O . LEU A 1 111 ? -4.550 -3.749 -3.570 1.00 96.56 111 LEU A O 1
ATOM 873 N N . LYS A 1 112 ? -6.513 -2.995 -2.768 1.00 95.31 112 LYS A N 1
ATOM 874 C CA . LYS A 1 112 ? -7.204 -3.001 -4.072 1.00 95.31 112 LYS A CA 1
ATOM 875 C C . LYS A 1 112 ? -6.594 -1.995 -5.046 1.00 95.31 112 LYS A C 1
ATOM 877 O O . LYS A 1 112 ? -6.409 -2.294 -6.223 1.00 95.31 112 LYS A O 1
ATOM 882 N N . PHE A 1 113 ? -6.286 -0.796 -4.557 1.00 95.19 113 PHE A N 1
ATOM 883 C CA . PHE A 1 113 ? -5.648 0.245 -5.352 1.00 95.19 113 PHE A CA 1
ATOM 884 C C . PHE A 1 113 ? -4.268 -0.198 -5.858 1.00 95.19 113 PHE A C 1
ATOM 886 O O . PHE A 1 113 ? -3.984 -0.053 -7.043 1.00 95.19 113 PHE A O 1
ATOM 893 N N . LEU A 1 114 ? -3.438 -0.765 -4.980 1.00 95.19 114 LEU A N 1
ATOM 894 C CA . LEU A 1 114 ? -2.099 -1.251 -5.297 1.00 95.19 114 LEU A CA 1
ATOM 895 C C . LEU A 1 114 ? -2.160 -2.400 -6.306 1.00 95.19 114 LEU A C 1
ATOM 897 O O . LEU A 1 114 ? -1.390 -2.408 -7.260 1.00 95.19 114 LEU A O 1
ATOM 901 N N . GLU A 1 115 ? -3.113 -3.320 -6.149 1.00 94.44 115 GLU A N 1
ATOM 902 C CA . GLU A 1 115 ? -3.364 -4.378 -7.131 1.00 94.44 115 GLU A CA 1
ATOM 903 C C . GLU A 1 115 ? -3.687 -3.795 -8.514 1.00 94.44 115 GLU A C 1
ATOM 905 O O . GLU A 1 115 ? -3.109 -4.220 -9.518 1.00 94.44 115 GLU A O 1
ATOM 910 N N . GLY A 1 116 ? -4.564 -2.790 -8.568 1.00 92.06 116 GLY A N 1
ATOM 911 C CA . GLY A 1 116 ? -4.895 -2.079 -9.800 1.00 92.06 116 GLY A CA 1
ATOM 912 C C . GLY A 1 116 ? -3.699 -1.338 -10.400 1.00 92.06 116 GLY A C 1
ATOM 913 O O . GLY A 1 116 ? -3.492 -1.407 -11.607 1.00 92.06 116 GLY A O 1
ATOM 914 N N . ALA A 1 117 ? -2.892 -0.670 -9.574 1.00 91.31 117 ALA A N 1
ATOM 915 C CA . ALA A 1 117 ? -1.710 0.075 -10.005 1.00 91.31 117 ALA A CA 1
ATOM 916 C C . ALA A 1 117 ? -0.617 -0.841 -10.575 1.00 91.31 117 ALA A C 1
ATOM 918 O O . ALA A 1 117 ? -0.036 -0.543 -11.613 1.00 91.31 117 ALA A O 1
ATOM 919 N N . LEU A 1 118 ? -0.373 -1.986 -9.930 1.00 90.88 118 LEU A N 1
ATOM 920 C CA . LEU A 1 118 ? 0.572 -2.992 -10.418 1.00 90.88 118 LEU A CA 1
ATOM 921 C C . LEU A 1 118 ? 0.078 -3.643 -11.718 1.00 90.88 118 LEU A C 1
ATOM 923 O O . LEU A 1 118 ? 0.877 -3.906 -12.608 1.00 90.88 118 LEU A O 1
ATOM 927 N N . THR A 1 119 ? -1.237 -3.847 -11.860 1.00 87.81 119 THR A N 1
ATOM 928 C CA . THR A 1 119 ? -1.841 -4.448 -13.066 1.00 87.81 119 THR A CA 1
ATOM 929 C C . THR A 1 119 ? -1.886 -3.478 -14.247 1.00 87.81 119 THR A C 1
ATOM 931 O O . THR A 1 119 ? -1.619 -3.871 -15.378 1.00 87.81 119 THR A O 1
ATOM 934 N N . ALA A 1 120 ? -2.173 -2.195 -14.003 1.00 82.69 120 ALA A N 1
ATOM 935 C CA . ALA A 1 120 ? -2.062 -1.144 -15.016 1.00 82.69 120 ALA A CA 1
ATOM 936 C C . ALA A 1 120 ? -0.611 -0.946 -15.491 1.00 82.69 120 ALA A C 1
ATOM 938 O O . ALA A 1 120 ? -0.382 -0.237 -16.471 1.00 82.69 120 ALA A O 1
ATOM 939 N N . GLY A 1 121 ? 0.334 -1.590 -14.795 1.00 65.94 121 GLY A N 1
ATOM 940 C CA . GLY A 1 121 ? 1.751 -1.322 -14.784 1.00 65.94 121 GLY A CA 1
ATOM 941 C C . GLY A 1 121 ? 1.997 0.033 -14.137 1.00 65.94 121 GLY A C 1
ATOM 942 O O . GLY A 1 121 ? 1.289 1.010 -14.395 1.00 65.94 121 GLY A O 1
ATOM 943 N N . PHE A 1 122 ? 3.082 0.151 -13.378 1.00 68.12 122 PHE A N 1
ATOM 944 C CA . PHE A 1 122 ? 3.766 1.438 -13.293 1.00 68.12 122 PHE A CA 1
ATOM 945 C C . PHE A 1 122 ? 4.365 1.705 -14.676 1.00 68.12 122 PHE A C 1
ATOM 947 O O . PHE A 1 122 ? 5.575 1.631 -14.868 1.00 68.12 122 PHE A O 1
ATOM 954 N N . GLN A 1 123 ? 3.488 1.880 -15.671 1.00 58.69 123 GLN A N 1
ATOM 955 C CA . GLN A 1 123 ? 3.827 2.106 -17.054 1.00 58.69 123 GLN A CA 1
ATOM 956 C C . GLN A 1 123 ? 4.518 3.446 -17.042 1.00 58.69 123 GLN A C 1
ATOM 958 O O . GLN A 1 123 ? 3.901 4.513 -17.100 1.00 58.69 123 GLN A O 1
ATOM 963 N N . MET A 1 124 ? 5.839 3.355 -16.934 1.00 56.47 124 MET A N 1
ATOM 964 C CA . MET A 1 124 ? 6.744 4.342 -17.444 1.00 56.47 124 MET A CA 1
ATOM 965 C C . MET A 1 124 ? 6.129 4.743 -18.772 1.00 56.47 124 MET A C 1
ATOM 967 O O . MET A 1 124 ? 5.900 3.900 -19.643 1.00 56.47 124 MET A O 1
ATOM 971 N N . SER A 1 125 ? 5.771 6.009 -18.918 1.00 46.44 125 SER A N 1
ATOM 972 C CA . SER A 1 125 ? 5.414 6.556 -20.216 1.00 46.44 125 SER A CA 1
ATOM 973 C C . SER A 1 125 ? 6.693 6.596 -21.061 1.00 46.44 125 SER A C 1
ATOM 975 O O . SER A 1 125 ? 7.173 7.641 -21.471 1.00 46.44 125 SER A O 1
ATOM 977 N N . ALA A 1 126 ? 7.251 5.416 -21.338 1.00 46.94 126 ALA A N 1
ATOM 978 C CA . ALA A 1 126 ? 8.251 5.134 -22.346 1.00 46.94 126 ALA A CA 1
ATOM 979 C C . ALA A 1 126 ? 7.660 5.326 -23.751 1.00 46.94 126 ALA A C 1
ATOM 981 O O . ALA A 1 126 ? 8.365 5.226 -24.748 1.00 46.94 126 ALA A O 1
ATOM 982 N N . ARG A 1 127 ? 6.369 5.675 -23.854 1.00 44.81 127 ARG A N 1
ATOM 983 C CA . ARG A 1 127 ? 5.783 6.206 -25.074 1.00 44.81 127 ARG A CA 1
ATOM 984 C C . ARG A 1 127 ? 6.144 7.679 -25.223 1.00 44.81 127 ARG A C 1
ATOM 986 O O . ARG A 1 127 ? 5.395 8.578 -24.854 1.00 44.81 127 ARG A O 1
ATOM 993 N N . GLU A 1 128 ? 7.329 7.883 -25.779 1.00 43.12 128 GLU A N 1
ATOM 994 C CA . GLU A 1 128 ? 7.538 8.775 -26.912 1.00 43.12 128 GLU A CA 1
ATOM 995 C C . GLU A 1 128 ? 6.476 9.879 -27.082 1.00 43.12 128 GLU A C 1
ATOM 997 O O . GLU A 1 128 ? 5.429 9.688 -27.702 1.00 43.12 128 GLU A O 1
ATOM 1002 N N . LYS A 1 129 ? 6.826 11.111 -26.716 1.00 41.09 129 LYS A N 1
ATOM 1003 C CA . LYS A 1 129 ? 6.716 12.143 -27.745 1.00 41.09 129 LYS A CA 1
ATOM 1004 C C . LYS A 1 129 ? 8.040 12.152 -28.487 1.00 41.09 129 LYS A C 1
ATOM 1006 O O . LYS A 1 129 ? 8.932 12.932 -28.171 1.00 41.09 129 LYS A O 1
ATOM 1011 N N . LYS A 1 130 ? 8.124 11.306 -29.518 1.00 47.69 130 LYS A N 1
ATOM 1012 C CA . LYS A 1 130 ? 8.901 11.576 -30.731 1.00 47.69 130 LYS A CA 1
ATOM 1013 C C . LYS A 1 130 ? 8.279 12.813 -31.397 1.00 47.69 130 LYS A C 1
ATOM 1015 O O . LYS A 1 130 ? 7.641 12.741 -32.438 1.00 47.69 130 LYS A O 1
ATOM 1020 N N . GLY A 1 131 ? 8.384 13.947 -30.710 1.00 38.72 131 GLY A N 1
ATOM 1021 C CA . GLY A 1 131 ? 8.178 15.270 -31.257 1.00 38.72 131 GLY A CA 1
ATOM 1022 C C . GLY A 1 131 ? 9.485 15.637 -31.919 1.00 38.72 131 GLY A C 1
ATOM 1023 O O . GLY A 1 131 ? 10.430 16.061 -31.262 1.00 38.72 131 GLY A O 1
ATOM 1024 N N . LYS A 1 132 ? 9.545 15.356 -33.215 1.00 55.22 132 LYS A N 1
ATOM 1025 C CA . LYS A 1 132 ? 10.447 16.027 -34.131 1.00 55.22 132 LYS A CA 1
ATOM 1026 C C . LYS A 1 132 ? 10.284 17.544 -33.914 1.00 55.22 132 LYS A C 1
ATOM 1028 O O . LYS A 1 132 ? 9.161 18.016 -33.765 1.00 55.22 132 LYS A O 1
ATOM 1033 N N . ASP A 1 133 ? 11.421 18.231 -33.881 1.00 47.28 133 ASP A N 1
ATOM 1034 C CA . ASP A 1 133 ? 11.610 19.688 -33.876 1.00 47.28 133 ASP A CA 1
ATOM 1035 C C . ASP A 1 133 ? 11.674 20.399 -32.510 1.00 47.28 133 ASP A C 1
ATOM 1037 O O . ASP A 1 133 ? 10.743 20.395 -31.709 1.00 47.28 133 ASP A O 1
ATOM 1041 N N . GLY A 1 134 ? 12.794 21.104 -32.303 1.00 42.31 134 GLY A N 1
ATOM 1042 C CA . GLY A 1 134 ? 12.863 22.258 -31.404 1.00 42.31 134 GLY A CA 1
ATOM 1043 C C . GLY A 1 134 ? 13.797 22.121 -30.204 1.00 42.31 134 GLY A C 1
ATOM 1044 O O . GLY A 1 134 ? 13.390 21.684 -29.137 1.00 42.31 134 GLY A O 1
ATOM 1045 N N . ALA A 1 135 ? 15.043 22.547 -30.411 1.00 46.88 135 ALA A N 1
ATOM 1046 C CA . ALA A 1 135 ? 15.968 23.185 -29.470 1.00 46.88 135 ALA A CA 1
ATOM 1047 C C . ALA A 1 135 ? 15.665 23.168 -27.951 1.00 46.88 135 ALA A C 1
ATOM 1049 O O . ALA A 1 135 ? 14.647 23.668 -27.481 1.00 46.88 135 ALA A O 1
ATOM 1050 N N . GLY A 1 136 ? 16.688 22.793 -27.175 1.00 39.12 136 GLY A N 1
ATOM 1051 C CA . GLY A 1 136 ? 16.862 23.250 -25.792 1.00 39.12 136 GLY A CA 1
ATOM 1052 C C . GLY A 1 136 ? 16.867 22.120 -24.771 1.00 39.12 136 GLY A C 1
ATOM 1053 O O . GLY A 1 136 ? 15.834 21.545 -24.444 1.00 39.12 136 GLY A O 1
ATOM 1054 N N . GLY A 1 137 ? 18.059 21.807 -24.259 1.00 48.72 137 GLY A N 1
ATOM 1055 C CA . GLY A 1 137 ? 18.289 20.766 -23.264 1.00 48.72 137 GLY A CA 1
ATOM 1056 C C . GLY A 1 137 ? 17.459 20.911 -21.981 1.00 48.72 137 GLY A C 1
ATOM 1057 O O . GLY A 1 137 ? 16.960 21.985 -21.650 1.00 48.72 137 GLY A O 1
ATOM 1058 N N . ARG A 1 138 ? 17.409 19.795 -21.236 1.00 44.84 138 ARG A N 1
ATOM 1059 C CA . ARG A 1 138 ? 16.707 19.528 -19.955 1.00 44.84 138 ARG A CA 1
ATOM 1060 C C . ARG A 1 138 ? 15.393 18.736 -20.048 1.00 44.84 138 ARG A C 1
ATOM 1062 O O . ARG A 1 138 ? 14.394 19.117 -19.453 1.00 44.84 138 ARG A O 1
ATOM 1069 N N . ARG A 1 139 ? 15.402 17.564 -20.698 1.00 46.66 139 ARG A N 1
ATOM 1070 C CA . ARG A 1 139 ? 14.399 16.503 -20.421 1.00 46.66 139 ARG A CA 1
ATOM 1071 C C . ARG A 1 139 ? 14.979 15.138 -20.031 1.00 46.66 139 ARG A C 1
ATOM 1073 O O . ARG A 1 139 ? 14.214 14.228 -19.745 1.00 46.66 139 ARG A O 1
ATOM 1080 N N . MET A 1 140 ? 16.305 15.007 -19.927 1.00 46.00 140 MET A N 1
ATOM 1081 C CA . MET A 1 140 ? 16.946 13.751 -19.500 1.00 46.00 140 MET A CA 1
ATOM 1082 C C . MET A 1 140 ? 16.763 13.467 -17.995 1.00 46.00 140 MET A C 1
ATOM 1084 O O . MET A 1 140 ? 16.657 12.317 -17.593 1.00 46.00 140 MET A O 1
ATOM 1088 N N . GLY A 1 141 ? 16.619 14.507 -17.161 1.00 42.28 141 GLY A N 1
ATOM 1089 C CA . GLY A 1 141 ? 16.449 14.362 -15.705 1.00 42.28 141 GLY A CA 1
ATOM 1090 C C . GLY A 1 141 ? 15.049 13.942 -15.239 1.00 42.28 141 GLY A C 1
ATOM 1091 O O . GLY A 1 141 ? 14.822 13.813 -14.041 1.00 42.28 141 GLY A O 1
ATOM 1092 N N . SER A 1 142 ? 14.090 13.755 -16.153 1.00 52.78 142 SER A N 1
ATOM 1093 C CA . SER A 1 142 ? 12.715 13.399 -15.785 1.00 52.78 142 SER A CA 1
ATOM 1094 C C . SER A 1 142 ? 12.515 11.886 -15.666 1.00 52.78 142 SER A C 1
ATOM 1096 O O . SER A 1 142 ? 11.709 11.459 -14.851 1.00 52.78 142 SER A O 1
ATOM 1098 N N . SER A 1 143 ? 13.256 11.066 -16.418 1.00 61.56 143 SER A N 1
ATOM 1099 C CA . SER A 1 143 ? 13.068 9.607 -16.432 1.00 61.56 143 SER A CA 1
ATOM 1100 C C . SER A 1 143 ? 13.725 8.919 -15.230 1.00 61.56 143 SER A C 1
ATOM 1102 O O . SER A 1 143 ? 13.083 8.143 -14.532 1.00 61.56 143 SER A O 1
ATOM 1104 N N . GLU A 1 144 ? 14.987 9.239 -14.936 1.00 64.19 144 GLU A N 1
ATOM 1105 C CA . GLU A 1 144 ? 15.751 8.586 -13.861 1.00 64.19 144 GLU A CA 1
ATOM 1106 C C . GLU A 1 144 ? 15.185 8.898 -12.466 1.00 64.19 144 GLU A C 1
ATOM 1108 O O . GLU A 1 144 ? 14.994 8.000 -11.648 1.00 64.19 144 GLU A O 1
ATOM 1113 N N . GLY A 1 145 ? 14.800 10.157 -12.225 1.00 76.50 145 GLY A N 1
ATOM 1114 C CA . GLY A 1 145 ? 14.142 10.555 -10.979 1.00 76.50 145 GLY A CA 1
ATOM 1115 C C . GLY A 1 145 ? 12.775 9.889 -10.783 1.00 76.50 145 GLY A C 1
ATOM 1116 O O . GLY A 1 145 ? 12.437 9.507 -9.666 1.00 76.50 145 GLY A O 1
ATOM 1117 N N . GLN A 1 146 ? 12.003 9.691 -11.857 1.00 79.62 146 GLN A N 1
ATOM 1118 C CA . GLN A 1 146 ? 10.719 8.983 -11.783 1.00 79.62 146 GLN A CA 1
ATOM 1119 C C . GLN A 1 146 ? 10.902 7.494 -11.472 1.00 79.62 146 GLN A C 1
ATOM 1121 O O . GLN A 1 146 ? 10.151 6.959 -10.657 1.00 79.62 146 GLN A O 1
ATOM 1126 N N . ILE A 1 147 ? 11.932 6.849 -12.032 1.00 82.69 147 ILE A N 1
ATOM 1127 C CA . ILE A 1 147 ? 12.283 5.461 -11.699 1.00 82.69 147 ILE A CA 1
ATOM 1128 C C . ILE A 1 147 ? 12.683 5.360 -10.224 1.00 82.69 147 ILE A C 1
ATOM 1130 O O . ILE A 1 147 ? 12.166 4.505 -9.514 1.00 82.69 147 ILE A O 1
ATOM 1134 N N . ALA A 1 148 ? 13.536 6.256 -9.723 1.00 85.75 148 ALA A N 1
ATOM 1135 C CA . ALA A 1 148 ? 13.932 6.252 -8.314 1.00 85.75 148 ALA A CA 1
ATOM 1136 C C . ALA A 1 148 ? 12.727 6.422 -7.368 1.00 85.75 148 ALA A C 1
ATOM 1138 O O . ALA A 1 148 ? 12.606 5.696 -6.379 1.00 85.75 148 ALA A O 1
ATOM 1139 N N . VAL A 1 149 ? 11.803 7.334 -7.695 1.00 87.38 149 VAL A N 1
ATOM 1140 C CA . VAL A 1 149 ? 10.552 7.523 -6.941 1.00 87.38 149 VAL A CA 1
ATOM 1141 C C . VAL A 1 149 ? 9.694 6.259 -6.981 1.00 87.38 149 VAL A C 1
ATOM 1143 O O . VAL A 1 149 ? 9.241 5.802 -5.935 1.00 87.38 149 VAL A O 1
ATOM 1146 N N . MET A 1 150 ? 9.504 5.666 -8.160 1.00 87.88 150 MET A N 1
ATOM 1147 C CA . MET A 1 150 ? 8.760 4.419 -8.327 1.00 87.88 150 MET A CA 1
ATOM 1148 C C . MET A 1 150 ? 9.360 3.287 -7.487 1.00 87.88 150 MET A C 1
ATOM 1150 O O . MET A 1 150 ? 8.646 2.656 -6.712 1.00 87.88 150 MET A O 1
ATOM 1154 N N . LEU A 1 151 ? 10.669 3.053 -7.596 1.00 90.12 151 LEU A N 1
ATOM 1155 C CA . LEU A 1 151 ? 11.374 2.008 -6.854 1.00 90.12 151 LEU A CA 1
ATOM 1156 C C . LEU A 1 151 ? 11.273 2.229 -5.341 1.00 90.12 151 LEU A C 1
ATOM 1158 O O . LEU A 1 151 ? 11.002 1.290 -4.595 1.00 90.12 151 LEU A O 1
ATOM 1162 N N . SER A 1 152 ? 11.423 3.474 -4.881 1.00 91.88 152 SER A N 1
ATOM 1163 C CA . SER A 1 152 ? 11.248 3.834 -3.470 1.00 91.88 152 SER A CA 1
ATOM 1164 C C . SER A 1 152 ? 9.826 3.549 -2.977 1.00 91.88 152 SER A C 1
ATOM 1166 O O . SER A 1 152 ? 9.643 3.012 -1.882 1.00 91.88 152 SER A O 1
ATOM 1168 N N . GLN A 1 153 ? 8.815 3.863 -3.784 1.00 92.31 153 GLN A N 1
ATOM 1169 C CA . GLN A 1 153 ? 7.417 3.611 -3.450 1.00 92.31 153 GLN A CA 1
ATOM 1170 C C . GLN A 1 153 ? 7.078 2.120 -3.444 1.00 92.31 153 GLN A C 1
ATOM 1172 O O . GLN A 1 153 ? 6.411 1.664 -2.517 1.00 92.31 153 GLN A O 1
ATOM 1177 N N . LEU A 1 154 ? 7.570 1.352 -4.419 1.00 93.06 154 LEU A N 1
ATOM 1178 C CA . LEU A 1 154 ? 7.411 -0.103 -4.470 1.00 93.06 154 LEU A CA 1
ATOM 1179 C C . LEU A 1 154 ? 8.100 -0.784 -3.287 1.00 93.06 154 LEU A C 1
ATOM 1181 O O . LEU A 1 154 ? 7.503 -1.650 -2.651 1.00 93.06 154 LEU A O 1
ATOM 1185 N N . LYS A 1 155 ? 9.311 -0.343 -2.931 1.00 94.06 155 LYS A N 1
ATOM 1186 C CA . LYS A 1 155 ? 10.003 -0.814 -1.728 1.00 94.06 155 LYS A CA 1
ATOM 1187 C C . LYS A 1 155 ? 9.187 -0.523 -0.470 1.00 94.06 155 LYS A C 1
ATOM 1189 O O . LYS A 1 155 ? 8.960 -1.422 0.328 1.00 94.06 155 LYS A O 1
ATOM 1194 N N . THR A 1 156 ? 8.700 0.706 -0.326 1.00 95.31 156 THR A N 1
ATOM 1195 C CA . THR A 1 156 ? 7.901 1.112 0.838 1.00 95.31 156 THR A CA 1
ATOM 1196 C C . THR A 1 156 ? 6.596 0.315 0.924 1.00 95.31 156 THR A C 1
ATOM 1198 O O . THR A 1 156 ? 6.199 -0.098 2.009 1.00 95.31 156 THR A O 1
ATOM 1201 N N . ALA A 1 157 ? 5.941 0.049 -0.209 1.00 95.94 157 ALA A N 1
ATOM 1202 C CA . ALA A 1 157 ? 4.764 -0.813 -0.265 1.00 95.94 157 ALA A CA 1
ATOM 1203 C C . ALA A 1 157 ? 5.087 -2.260 0.116 1.00 95.94 157 ALA A C 1
ATOM 1205 O O . ALA A 1 157 ? 4.333 -2.853 0.879 1.00 95.94 157 ALA A O 1
ATOM 1206 N N . SER A 1 158 ? 6.211 -2.808 -0.355 1.00 95.81 158 SER A N 1
ATOM 1207 C CA . SER A 1 158 ? 6.670 -4.144 0.036 1.00 95.81 158 SER A CA 1
ATOM 1208 C C . SER A 1 158 ? 6.913 -4.238 1.543 1.00 95.81 158 SER A C 1
ATOM 1210 O O . SER A 1 158 ? 6.378 -5.135 2.191 1.00 95.81 158 SER A O 1
ATOM 1212 N N . ASP A 1 159 ? 7.661 -3.289 2.107 1.00 96.50 159 ASP A N 1
ATOM 1213 C CA . ASP A 1 159 ? 7.977 -3.253 3.537 1.00 96.50 159 ASP A CA 1
ATOM 1214 C C . ASP A 1 159 ? 6.690 -3.090 4.379 1.00 96.50 159 ASP A C 1
ATOM 1216 O O . ASP A 1 159 ? 6.529 -3.711 5.431 1.00 96.50 159 ASP A O 1
ATOM 1220 N N . TRP A 1 160 ? 5.725 -2.298 3.899 1.00 96.75 160 TRP A N 1
ATOM 1221 C CA . TRP A 1 160 ? 4.414 -2.153 4.536 1.00 96.75 160 TRP A CA 1
ATOM 1222 C C . TRP A 1 160 ? 3.574 -3.439 4.469 1.00 96.75 160 TRP A C 1
ATOM 1224 O O . TRP A 1 160 ? 2.937 -3.796 5.458 1.00 96.75 160 TRP A O 1
ATOM 1234 N N . LEU A 1 161 ? 3.597 -4.165 3.347 1.00 96.88 161 LEU A N 1
ATOM 1235 C CA . LEU A 1 161 ? 2.925 -5.462 3.210 1.00 96.88 161 LEU A CA 1
ATOM 1236 C C . LEU A 1 161 ? 3.497 -6.501 4.186 1.00 96.88 161 LEU A C 1
ATOM 1238 O O . LEU A 1 161 ? 2.730 -7.260 4.775 1.00 96.88 161 LEU A O 1
ATOM 1242 N N . ASP A 1 162 ? 4.813 -6.503 4.417 1.00 95.88 162 ASP A N 1
ATOM 1243 C CA . ASP A 1 162 ? 5.447 -7.348 5.440 1.00 95.88 162 ASP A CA 1
ATOM 1244 C C . ASP A 1 162 ? 4.961 -7.026 6.852 1.00 95.88 162 ASP A C 1
ATOM 1246 O O . ASP A 1 162 ? 4.618 -7.924 7.623 1.00 95.88 162 ASP A O 1
ATOM 1250 N N . GLN A 1 163 ? 4.883 -5.737 7.188 1.00 94.00 163 GLN A N 1
ATOM 1251 C CA . GLN A 1 163 ? 4.347 -5.299 8.476 1.00 94.00 163 GLN A CA 1
ATOM 1252 C C . GLN A 1 163 ? 2.860 -5.629 8.626 1.00 94.00 163 GLN A C 1
ATOM 1254 O O . GLN A 1 163 ? 2.403 -5.939 9.723 1.00 94.00 163 GLN A O 1
ATOM 1259 N N . LEU A 1 164 ? 2.085 -5.544 7.545 1.00 93.50 164 LEU A N 1
ATOM 1260 C CA . LEU A 1 164 ? 0.675 -5.911 7.572 1.00 93.50 164 LEU A CA 1
ATOM 1261 C C . LEU A 1 164 ? 0.509 -7.420 7.779 1.00 93.50 164 LEU A C 1
ATOM 1263 O O . LEU A 1 164 ? -0.340 -7.832 8.565 1.00 93.50 164 LEU A O 1
ATOM 1267 N N . ARG A 1 165 ? 1.355 -8.234 7.136 1.00 93.19 165 ARG A N 1
ATOM 1268 C CA . ARG A 1 165 ? 1.374 -9.694 7.291 1.00 93.19 165 ARG A CA 1
ATOM 1269 C C . ARG A 1 165 ? 1.735 -10.108 8.712 1.00 93.19 165 ARG A C 1
ATOM 1271 O O . ARG A 1 165 ? 1.093 -10.999 9.251 1.00 93.19 165 ARG A O 1
ATOM 1278 N N . SER A 1 166 ? 2.714 -9.450 9.335 1.00 91.94 166 SER A N 1
ATOM 1279 C CA . SER A 1 166 ? 3.121 -9.765 10.712 1.00 91.94 166 SER A CA 1
ATOM 1280 C C . SER A 1 166 ? 2.071 -9.391 11.761 1.00 91.94 166 SER A C 1
ATOM 1282 O O . SER A 1 166 ? 2.029 -9.998 12.827 1.00 91.94 166 SER A O 1
ATOM 1284 N N . LYS A 1 167 ? 1.210 -8.411 11.461 1.00 88.94 167 LYS A N 1
ATOM 1285 C CA . LYS A 1 167 ? 0.073 -8.009 12.305 1.00 88.94 167 LYS A CA 1
ATOM 1286 C C . LYS A 1 167 ? -1.200 -8.817 12.033 1.00 88.94 167 LYS A C 1
ATOM 1288 O O . LYS A 1 167 ? -2.142 -8.736 12.820 1.00 88.94 167 LYS A O 1
ATOM 1293 N N . ALA A 1 168 ? -1.272 -9.540 10.916 1.00 87.56 168 ALA A N 1
ATOM 1294 C CA . ALA A 1 168 ? -2.444 -10.324 10.558 1.00 87.56 168 ALA A CA 1
ATOM 1295 C C . ALA A 1 168 ? -2.557 -11.567 11.454 1.00 87.56 168 ALA A C 1
ATOM 1297 O O . ALA A 1 168 ? -1.577 -12.271 11.689 1.00 87.56 168 ALA A O 1
ATOM 1298 N N . SER A 1 169 ? -3.770 -11.852 11.935 1.00 83.75 169 SER A N 1
ATOM 1299 C CA . SER A 1 169 ? -4.052 -13.127 12.600 1.00 83.75 169 SER A CA 1
ATOM 1300 C C . SER A 1 169 ? -3.892 -14.277 11.596 1.00 83.75 169 SER A C 1
ATOM 1302 O O . SER A 1 169 ? -4.349 -14.126 10.457 1.00 83.75 169 SER A O 1
ATOM 1304 N N . PRO A 1 170 ? -3.326 -15.432 11.996 1.00 75.00 170 PRO A N 1
ATOM 1305 C CA . PRO A 1 170 ? -3.225 -16.614 11.138 1.00 75.00 170 PRO A CA 1
ATOM 1306 C C . PRO A 1 170 ? -4.586 -17.148 10.667 1.00 75.00 170 PRO A C 1
ATOM 1308 O O . PRO A 1 170 ? -4.631 -17.930 9.731 1.00 75.00 170 PRO A O 1
ATOM 1311 N N . GLU A 1 171 ? -5.697 -16.721 11.273 1.00 78.19 171 GLU A N 1
ATOM 1312 C CA . GLU A 1 171 ? -7.051 -17.071 10.822 1.00 78.19 171 GLU A CA 1
ATOM 1313 C C . GLU A 1 171 ? -7.515 -16.250 9.604 1.00 78.19 171 GLU A C 1
ATOM 1315 O O . GLU A 1 171 ? -8.482 -16.611 8.934 1.00 78.19 171 GLU A O 1
ATOM 1320 N N . ASN A 1 172 ? -6.836 -15.144 9.282 1.00 83.75 172 ASN A N 1
ATOM 1321 C CA . ASN A 1 172 ? -7.194 -14.277 8.162 1.00 83.75 172 ASN A CA 1
ATOM 1322 C C . ASN A 1 172 ? -6.483 -14.696 6.865 1.00 83.75 172 ASN A C 1
ATOM 1324 O O . ASN A 1 172 ? -5.740 -13.914 6.263 1.00 83.75 172 ASN A O 1
ATOM 1328 N N . ASN A 1 173 ? -6.730 -15.935 6.430 1.00 85.00 173 ASN A N 1
ATOM 1329 C CA . ASN A 1 173 ? -6.099 -16.518 5.240 1.00 85.00 173 ASN A CA 1
ATOM 1330 C C . ASN A 1 173 ? -6.275 -15.633 3.995 1.00 85.00 173 ASN A C 1
ATOM 1332 O O . ASN A 1 173 ? -5.317 -15.388 3.271 1.00 85.00 173 ASN A O 1
ATOM 1336 N N . GLY A 1 174 ? -7.462 -15.046 3.797 1.00 89.62 174 GLY A N 1
ATOM 1337 C CA . GLY A 1 174 ? -7.730 -14.196 2.630 1.00 89.62 174 GLY A CA 1
ATOM 1338 C C . GLY A 1 174 ? -6.882 -12.916 2.570 1.00 89.62 174 GLY A C 1
ATOM 1339 O O . GLY A 1 174 ? -6.523 -12.458 1.479 1.00 89.62 174 GLY A O 1
ATOM 1340 N N . LEU A 1 175 ? -6.532 -12.332 3.724 1.00 91.50 175 LEU A N 1
ATOM 1341 C CA . LEU A 1 175 ? -5.615 -11.191 3.778 1.00 91.50 175 LEU A CA 1
ATOM 1342 C C . LEU A 1 175 ? -4.182 -1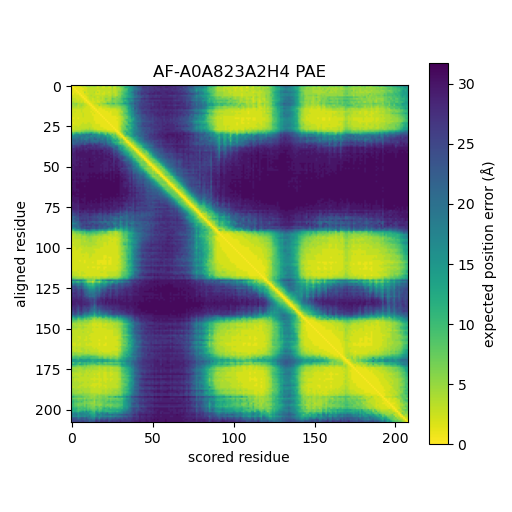1.624 3.463 1.00 91.50 175 LEU A C 1
ATOM 1344 O O . LEU A 1 175 ? -3.511 -10.942 2.691 1.00 91.50 175 LEU A O 1
ATOM 1348 N N . VAL A 1 176 ? -3.734 -12.751 4.025 1.00 93.00 176 VAL A N 1
ATOM 1349 C CA . VAL A 1 176 ? -2.391 -13.302 3.780 1.00 93.00 176 VAL A CA 1
ATOM 1350 C C . VAL A 1 176 ? -2.200 -13.613 2.295 1.00 93.00 176 VAL A C 1
ATOM 1352 O O . VAL A 1 176 ? -1.242 -13.128 1.699 1.00 93.00 176 VAL A O 1
ATOM 1355 N N . ASP A 1 177 ? -3.163 -14.289 1.669 1.00 94.06 177 ASP A N 1
ATOM 1356 C CA . ASP A 1 177 ? -3.136 -14.604 0.236 1.00 94.06 177 ASP A CA 1
ATOM 1357 C C . ASP A 1 177 ? -3.096 -13.337 -0.631 1.00 94.06 177 ASP A C 1
ATOM 1359 O O . ASP A 1 177 ? -2.425 -13.276 -1.664 1.00 94.06 177 ASP A O 1
ATOM 1363 N N . THR A 1 178 ? -3.816 -12.289 -0.216 1.00 95.38 178 THR A N 1
ATOM 1364 C CA . THR A 1 178 ? -3.804 -10.993 -0.908 1.00 95.38 178 THR A CA 1
ATOM 1365 C C . THR A 1 178 ? -2.452 -10.302 -0.789 1.00 95.38 178 THR A C 1
ATOM 1367 O O . THR A 1 178 ? -1.961 -9.758 -1.778 1.00 95.38 178 THR A O 1
ATOM 1370 N N . ILE A 1 179 ? -1.835 -10.342 0.391 1.00 95.62 179 ILE A N 1
ATOM 1371 C CA . ILE A 1 179 ? -0.501 -9.787 0.614 1.00 95.62 179 ILE A CA 1
ATOM 1372 C C . ILE A 1 179 ? 0.534 -10.525 -0.237 1.00 95.62 179 ILE A C 1
ATOM 1374 O O . ILE A 1 179 ? 1.296 -9.878 -0.954 1.00 95.62 179 ILE A O 1
ATOM 1378 N N . ASP A 1 180 ? 0.533 -11.856 -0.207 1.00 94.94 180 ASP A N 1
ATOM 1379 C CA . ASP A 1 180 ? 1.512 -12.667 -0.932 1.00 94.94 180 ASP A CA 1
ATOM 1380 C C . ASP A 1 180 ? 1.370 -12.474 -2.454 1.00 94.94 180 ASP A C 1
ATOM 1382 O O . ASP A 1 180 ? 2.364 -12.230 -3.145 1.00 94.94 180 ASP A O 1
ATOM 1386 N N . ARG A 1 181 ? 0.131 -12.423 -2.970 1.00 96.38 181 ARG A N 1
ATOM 1387 C CA . ARG A 1 181 ? -0.154 -12.083 -4.377 1.00 96.38 181 ARG A CA 1
ATOM 1388 C C . ARG A 1 181 ? 0.358 -10.693 -4.760 1.00 96.38 181 ARG A C 1
ATOM 1390 O O . ARG A 1 181 ? 0.934 -10.518 -5.833 1.00 96.38 181 ARG A O 1
ATOM 1397 N N . LEU A 1 182 ? 0.146 -9.688 -3.910 1.00 96.44 182 LEU A 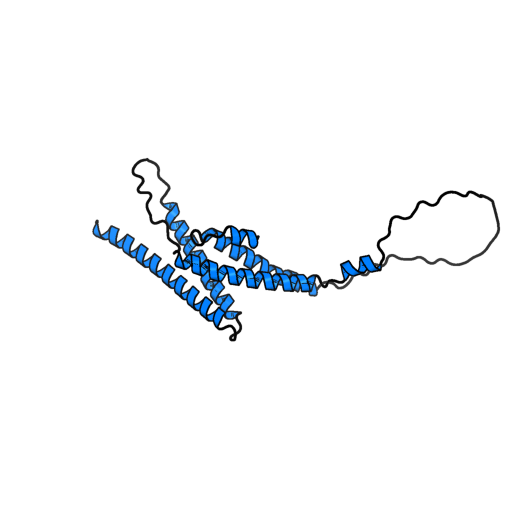N 1
ATOM 1398 C CA . LEU A 1 182 ? 0.620 -8.325 -4.164 1.00 96.44 182 LEU A CA 1
ATOM 1399 C C . LEU A 1 182 ? 2.146 -8.239 -4.165 1.00 96.44 182 LEU A C 1
ATOM 1401 O O . LEU A 1 182 ? 2.715 -7.569 -5.024 1.00 96.44 182 LEU A O 1
ATOM 1405 N N . LYS A 1 183 ? 2.814 -8.936 -3.244 1.00 95.62 183 LYS A N 1
ATOM 1406 C CA . LYS A 1 183 ? 4.278 -9.003 -3.206 1.00 95.62 183 LYS A CA 1
ATOM 1407 C C . LYS A 1 183 ? 4.843 -9.616 -4.475 1.00 95.62 183 LYS A C 1
ATOM 1409 O O . LYS A 1 183 ? 5.755 -9.044 -5.064 1.00 95.62 183 LYS A O 1
ATOM 1414 N N . GLN A 1 184 ? 4.260 -10.720 -4.933 1.00 95.25 184 GLN A N 1
ATOM 1415 C CA . GLN A 1 184 ? 4.643 -11.325 -6.203 1.00 95.25 184 GLN A CA 1
ATOM 1416 C C . GLN A 1 184 ? 4.513 -10.325 -7.364 1.00 95.25 184 GLN A C 1
ATOM 1418 O O . GLN A 1 184 ? 5.477 -10.124 -8.098 1.00 95.25 184 GLN A O 1
ATOM 1423 N N . LYS A 1 185 ? 3.383 -9.611 -7.467 1.00 94.25 185 LYS A N 1
ATOM 1424 C CA . LYS A 1 185 ? 3.183 -8.569 -8.491 1.00 94.25 185 LYS A CA 1
ATOM 1425 C C . LYS A 1 185 ? 4.202 -7.427 -8.406 1.00 94.25 185 LYS A C 1
ATOM 1427 O O . LYS A 1 185 ? 4.596 -6.885 -9.435 1.00 94.25 185 LYS A O 1
ATOM 1432 N N . ILE A 1 186 ? 4.644 -7.047 -7.204 1.00 93.69 186 ILE A N 1
ATOM 1433 C CA . ILE A 1 186 ? 5.724 -6.062 -7.036 1.00 93.69 186 ILE A CA 1
ATOM 1434 C C . ILE A 1 186 ? 7.027 -6.603 -7.632 1.00 93.69 186 ILE A C 1
ATOM 1436 O O . ILE A 1 186 ? 7.673 -5.889 -8.396 1.00 93.69 186 ILE A O 1
ATOM 1440 N N . TYR A 1 187 ? 7.408 -7.846 -7.329 1.00 92.81 187 TYR A N 1
ATOM 1441 C CA . TYR A 1 187 ? 8.628 -8.445 -7.879 1.00 92.81 187 TYR A CA 1
ATOM 1442 C C . TYR A 1 187 ? 8.572 -8.593 -9.401 1.00 92.81 187 TYR A C 1
ATOM 1444 O O . TYR A 1 187 ? 9.542 -8.254 -10.074 1.00 92.81 187 TYR A O 1
ATOM 1452 N N . GLU A 1 188 ? 7.431 -9.011 -9.950 1.00 90.88 188 GLU A N 1
ATOM 1453 C CA . GLU A 1 188 ? 7.200 -9.064 -11.398 1.00 90.88 188 GLU A CA 1
ATOM 1454 C C . GLU A 1 188 ? 7.331 -7.673 -12.037 1.00 90.88 188 GLU A C 1
ATOM 1456 O O . GLU A 1 188 ? 8.021 -7.507 -13.044 1.00 90.88 188 GLU A O 1
ATOM 1461 N N . CYS A 1 189 ? 6.738 -6.647 -11.414 1.00 87.75 189 CYS A N 1
ATOM 1462 C CA . CYS A 1 189 ? 6.864 -5.264 -11.865 1.00 87.75 189 CYS A CA 1
ATOM 1463 C C . CYS A 1 189 ? 8.328 -4.805 -11.862 1.00 87.75 189 CYS A C 1
ATOM 1465 O O . CYS A 1 189 ? 8.763 -4.166 -12.815 1.00 87.75 189 CYS A O 1
ATOM 1467 N N . LEU A 1 190 ? 9.095 -5.119 -10.815 1.00 89.12 190 LEU A N 1
ATOM 1468 C CA . LEU A 1 190 ? 10.511 -4.756 -10.717 1.00 89.12 190 LEU A CA 1
ATOM 1469 C C . LEU A 1 190 ? 11.360 -5.467 -11.775 1.00 89.12 190 LEU A C 1
ATOM 1471 O O . LEU A 1 190 ? 12.196 -4.825 -12.407 1.00 89.12 190 LEU A O 1
ATOM 1475 N N . LEU A 1 191 ? 11.127 -6.762 -11.995 1.00 88.06 191 LEU A N 1
ATOM 1476 C CA . LEU A 1 191 ? 11.858 -7.544 -12.990 1.00 88.06 191 LEU A CA 1
ATOM 1477 C C . LEU A 1 191 ? 11.612 -7.008 -14.405 1.00 88.06 191 LEU A C 1
ATOM 1479 O O . LEU A 1 191 ? 12.564 -6.756 -15.135 1.00 88.06 191 LEU A O 1
ATOM 1483 N N . SER A 1 192 ? 10.359 -6.684 -14.736 1.00 83.38 192 SER A N 1
ATOM 1484 C CA . SER A 1 192 ? 10.007 -6.067 -16.021 1.00 83.38 192 SER A CA 1
ATOM 1485 C C . SER A 1 192 ? 10.740 -4.738 -16.275 1.00 83.38 192 SER A C 1
ATOM 1487 O O . SER A 1 192 ? 11.113 -4.440 -17.414 1.00 83.38 192 SER A O 1
ATOM 1489 N N . GLN A 1 193 ? 10.995 -3.941 -15.229 1.00 81.94 193 GLN A N 1
ATOM 1490 C CA . GLN A 1 193 ? 11.791 -2.712 -15.353 1.00 81.94 193 GLN A CA 1
ATOM 1491 C C . GLN A 1 193 ? 13.265 -3.009 -15.644 1.00 81.94 193 GLN A C 1
ATOM 1493 O O . GLN A 1 193 ? 13.878 -2.314 -16.455 1.00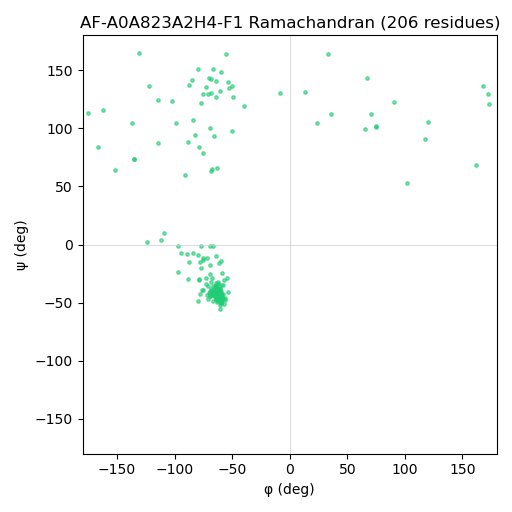 81.94 193 GLN A O 1
ATOM 1498 N N . VAL A 1 194 ? 13.832 -4.039 -15.009 1.00 84.44 194 VAL A N 1
ATOM 1499 C CA . VAL A 1 194 ? 15.216 -4.473 -15.250 1.00 84.44 194 VAL A CA 1
ATOM 1500 C C . VAL A 1 194 ? 15.371 -5.008 -16.672 1.00 84.44 194 VAL A C 1
ATOM 1502 O O . VAL A 1 194 ? 16.295 -4.590 -17.366 1.00 84.44 194 VAL A O 1
ATOM 1505 N N . ASP A 1 195 ? 14.437 -5.831 -17.145 1.00 81.31 195 ASP A N 1
ATOM 1506 C CA . ASP A 1 195 ? 14.444 -6.366 -18.513 1.00 81.31 195 ASP A CA 1
ATOM 1507 C C . ASP A 1 195 ? 14.332 -5.247 -19.561 1.00 81.31 195 ASP A C 1
ATOM 1509 O O . ASP A 1 195 ? 15.027 -5.250 -20.582 1.00 81.31 195 ASP A O 1
ATOM 1513 N N . SER A 1 196 ? 13.502 -4.235 -19.284 1.00 78.00 196 SER A N 1
ATOM 1514 C CA . SER A 1 196 ? 13.374 -3.044 -20.132 1.00 78.00 196 SER A CA 1
ATOM 1515 C C . SER A 1 196 ? 14.669 -2.227 -20.168 1.00 78.00 196 SER A C 1
ATOM 1517 O O . SER A 1 196 ? 15.073 -1.746 -21.228 1.00 78.00 196 SER A O 1
ATOM 1519 N N . ALA A 1 197 ? 15.347 -2.083 -19.024 1.00 80.94 197 ALA A N 1
ATOM 1520 C CA . ALA A 1 197 ? 16.635 -1.403 -18.944 1.00 80.94 197 ALA A CA 1
ATOM 1521 C C . ALA A 1 197 ? 17.736 -2.185 -19.681 1.00 80.94 197 ALA A C 1
ATOM 1523 O O . ALA A 1 197 ? 18.494 -1.586 -20.442 1.00 80.94 197 ALA A O 1
ATOM 1524 N N . ALA A 1 198 ? 17.788 -3.509 -19.519 1.00 82.69 198 ALA A N 1
ATOM 1525 C CA . ALA A 1 198 ? 18.718 -4.383 -20.230 1.00 82.69 198 ALA A CA 1
ATOM 1526 C C . ALA A 1 198 ? 18.524 -4.295 -21.754 1.00 82.69 198 ALA A C 1
ATOM 1528 O O . ALA A 1 198 ? 19.482 -4.028 -22.478 1.00 82.69 198 ALA A O 1
ATOM 1529 N N . SER A 1 199 ? 17.276 -4.383 -22.227 1.00 80.44 199 SER A N 1
ATOM 1530 C CA . SER A 1 199 ? 16.931 -4.250 -23.652 1.00 80.44 199 SER A CA 1
ATOM 1531 C C . SER A 1 199 ? 17.341 -2.886 -24.227 1.00 80.44 199 SER A C 1
ATOM 1533 O O . SER A 1 199 ? 17.847 -2.784 -25.347 1.00 80.44 199 SER A O 1
ATOM 1535 N N . ALA A 1 200 ? 17.155 -1.807 -23.457 1.00 78.88 200 ALA A N 1
ATOM 1536 C CA . ALA A 1 200 ? 17.564 -0.467 -23.871 1.00 78.88 200 ALA A CA 1
ATOM 1537 C C . ALA A 1 200 ? 19.090 -0.352 -24.027 1.00 78.88 200 ALA A C 1
ATOM 1539 O O . ALA A 1 200 ? 19.560 0.300 -24.964 1.00 78.88 200 ALA A O 1
ATOM 1540 N N . LEU A 1 201 ? 19.861 -0.998 -23.146 1.00 76.12 201 LEU A N 1
ATOM 1541 C CA . LEU A 1 201 ? 21.323 -1.026 -23.213 1.00 76.12 201 LEU A CA 1
ATOM 1542 C C . LEU A 1 201 ? 21.834 -1.848 -24.404 1.00 76.12 201 LEU A C 1
ATOM 1544 O O . LEU A 1 201 ? 22.705 -1.370 -25.131 1.00 76.12 201 LEU A O 1
ATOM 1548 N N . GLU A 1 202 ? 21.260 -3.024 -24.652 1.00 74.75 202 GLU A N 1
ATOM 1549 C CA . GLU A 1 202 ? 21.612 -3.886 -25.790 1.00 74.75 202 GLU A CA 1
ATOM 1550 C C . GLU A 1 202 ? 21.382 -3.170 -27.131 1.00 74.75 202 GLU A C 1
ATOM 1552 O O . GLU A 1 202 ? 22.280 -3.098 -27.970 1.00 74.75 202 GLU A O 1
ATOM 1557 N N . SER A 1 203 ? 20.254 -2.460 -27.267 1.00 70.50 203 SER A N 1
ATOM 1558 C CA . SER A 1 203 ? 19.936 -1.657 -28.461 1.00 70.50 203 SER A CA 1
ATOM 1559 C C . SER A 1 203 ? 20.919 -0.508 -28.752 1.00 70.50 203 SER A C 1
ATOM 1561 O O . SER 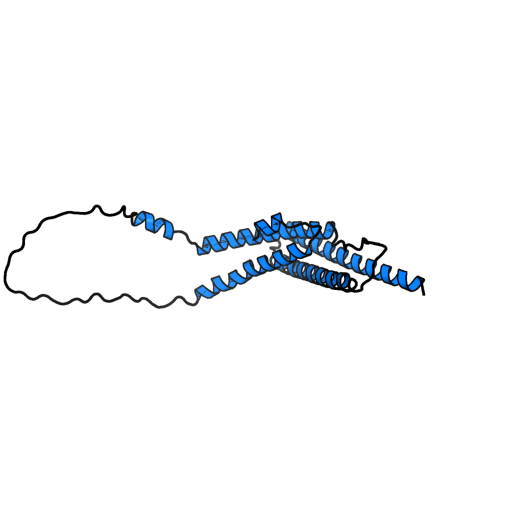A 1 203 ? 20.890 0.094 -29.837 1.00 70.50 203 SER A O 1
ATOM 1563 N N . ARG A 1 204 ? 21.750 -0.143 -27.769 1.00 68.81 204 ARG A N 1
ATOM 1564 C CA . ARG A 1 204 ? 22.798 0.876 -27.882 1.00 68.81 204 ARG A CA 1
ATOM 1565 C C . ARG A 1 204 ? 24.168 0.255 -28.164 1.00 68.81 204 ARG A C 1
ATOM 1567 O O . ARG A 1 204 ? 25.007 0.947 -28.731 1.00 68.81 204 ARG A O 1
ATOM 1574 N N . SER A 1 205 ? 24.367 -1.014 -27.806 1.00 68.69 205 SER A N 1
ATOM 1575 C CA . SER A 1 205 ? 25.589 -1.776 -28.079 1.00 68.69 205 SER A CA 1
ATOM 1576 C C . SER A 1 205 ? 25.668 -2.236 -29.539 1.00 68.69 205 SER A C 1
ATOM 1578 O O . SER A 1 205 ? 26.722 -2.105 -30.140 1.00 68.69 205 SER A O 1
ATOM 1580 N N . ASP A 1 206 ? 24.554 -2.657 -30.148 1.00 61.28 206 ASP A N 1
ATOM 1581 C CA . ASP A 1 206 ? 24.495 -3.116 -31.557 1.00 61.28 206 ASP A CA 1
ATOM 1582 C C . ASP A 1 206 ? 24.696 -2.008 -32.615 1.00 61.28 206 ASP A C 1
ATOM 1584 O O . ASP A 1 206 ? 24.653 -2.252 -33.821 1.00 61.28 206 ASP A O 1
ATOM 1588 N N . ARG A 1 207 ? 24.873 -0.756 -32.180 1.00 58.59 207 ARG A N 1
ATOM 1589 C CA . ARG A 1 207 ? 25.072 0.416 -33.050 1.00 58.59 207 ARG A CA 1
ATOM 1590 C C . ARG A 1 207 ? 26.478 1.021 -32.967 1.00 58.59 207 ARG A C 1
ATOM 1592 O O . ARG A 1 207 ? 26.691 2.068 -33.580 1.00 58.59 207 ARG A O 1
ATOM 1599 N N . GLY A 1 208 ? 27.388 0.415 -32.202 1.00 49.38 208 GLY A N 1
ATOM 1600 C CA . GLY A 1 208 ? 28.798 0.813 -32.090 1.00 49.38 208 GLY A CA 1
ATOM 1601 C C . GLY A 1 208 ? 29.709 -0.188 -32.776 1.00 49.38 208 GLY A C 1
ATOM 1602 O O . GLY A 1 208 ? 30.674 0.277 -33.418 1.00 49.38 208 GLY A O 1
#

=== Feature glossary ===
The record interleaves many kinds of information about one protein. Here is each kind framed as the question it answers.

Q: Are the domains correctly placed relative to each other?
A: Predicted aligned error is AlphaFold's pairwise confidence. Unlike pLDDT (per-residue), PAE is per-residue-pair and captures whether two parts of the structure are correctly placed relative to each other. Units are ångströms of expected positional error.

Q: Which residues are in helices, strands, or loops?
A: Eight-state secondary structure (DSSP): H is the canonical α-helix, G the tighter 3₁₀-helix, I the wider π-helix; E/B are β-structu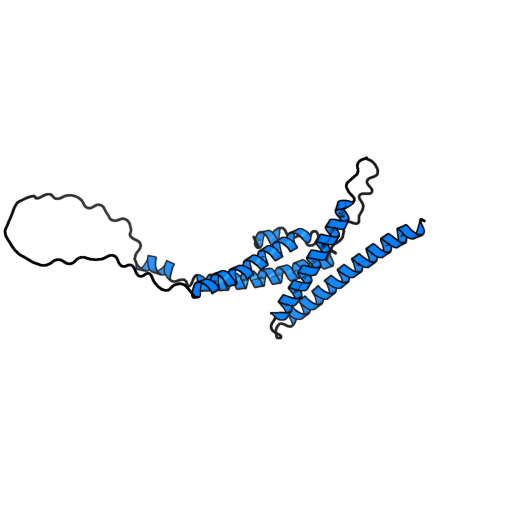re, T and S are turns and bends, and '-' is everything else. DSSP derives th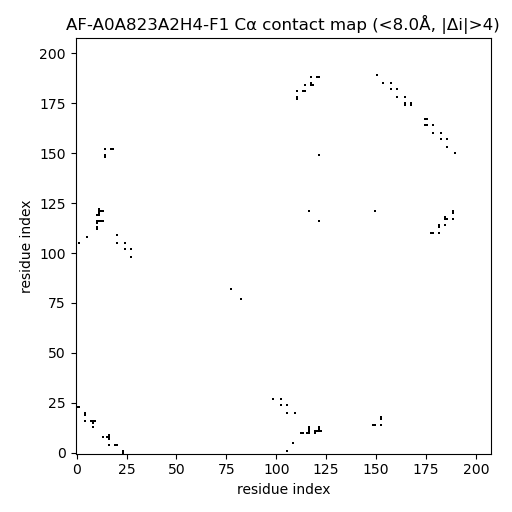ese from the pattern of main-chain N–H···O=C hydrogen bonds, not from the sequence.

Q: What if only a Cα trace is available?
A: P-SEA three-state annotation labels each residue as helix, strand, or coil based purely on the geometry of the Cα trace. It serves as a fallback when the full backbone (and thus DSSP) is unavailable.

Q: What are the backbone torsion angles?
A: φ (phi) and ψ (psi) are the two rotatable backbone dihedrals per residue: φ is the C(i-1)–N–Cα–C torsion, ψ is the N–Cα–C–N(i+1) torsion, both in degrees on (−180°, 180°]. α-helical residues cluster near (−60°, −45°); β-strand residues near (−120°, +130°). A Ramachandran plot is simply a scatter of (φ, ψ) for every residue.

Q: What known structures does this most resemble?
A: Structural nearest neighbors (via Foldseek easy-search vs the PDB). Reported per hit: target PDB id, E-value, and alignment TM-score. A TM-score above ~0.5 is the conventional threshold for 'same fold'.

Q: What family and function is it annotated with?
A: Database cross-references. InterPro integrates a dozen domain/family signature databases into unified entries with residue-range hits. GO terms attach function/process/location labels with evidence codes. CATH codes position the fold in a four-level structural taxonomy. Organism is the NCBI-taxonomy species name.

Q: Which residues are buried vs exposed?
A: Solvent accessibility: the surface area of each residue that a 1.4 Å water probe can touch, in Å². When only backbone atoms are present the absolute values are lower than full-atom SASA (side chains contribute most of the area) and are flagged as backbone-only.

Q: What do the diagnostic plots show?
A: Three diagnostic plots accompany the record. The Cα contact map visualizes the tertiary structure as a 2D adjacency matrix (8 Å cutoff, sequence-local contacts suppressed). The Ramachandran plot shows the distribution of backbone (φ, ψ) torsions, with points in the α and β basins reflecting secondary structure content. The PAE plot shows AlphaFold's inter-residue confidence as a color matrix.

Q: What is the amino-acid chain?
A: The amino-acid sequence is the protein's primary structure: the linear order of residues from the N-terminus to the C-terminus, written in one-letter code. Everything else here — the 3D coordinates, the secondary structure, the domain annotations — is ultimately a consequence of this string.

Q: What do the rendered images show?
A: The six renders are 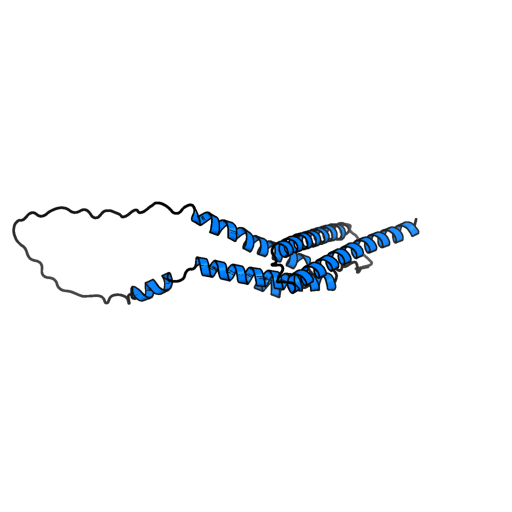orthographic views along the three Cartesian axes in both directions. Representation (cartoon, sticks, or surface) and color scheme (sequence-rainbow or by-chain) vary across proteins so the training set covers all the common visualization conventions.

Q: Where is each backbone atom in 3D?
A: The mmCIF table is the protein's shape written out atom by atom. For each backbone N, Cα, C, and carbonyl O, it records an (x, y, z) coordinate triple in Å plus the residue type, chain letter, and residue number.

Q: How mobile is each atom in the crystal?
A: For experimental (PDB) structures, the B-factor (temperature factor) quantifies the positional spread of each atom in the crystal — a combination of thermal vibration and static disorder — in units of Å². High B-factors mark flexible loops or poorly resolved regions; low B-factors mark the rigid, well-ordered core.

Q: How big and how compact is the whole molecule?
A: Three whole-structure scalars: the radius of gyration (RMS distance of Cα from centroid, in Å), the count of Cα–Cα contacts (pairs closer than 8 Å and separated by more than four residues in sequence — i.e. tertiary, not local, contacts), and the bounding-box dimensions. Together they distinguish compact globular folds from extended fibres or disordered chains.

Q: What does the local fold look like, residue by residue?
A: A 3Di character summarizes, for each residue, the relative orientation of the Cα frame of its nearest spatial neighbor. Because it encodes fold topology rather than chemistry, 3Di alignments detect remote structural similarity that sequence alignment misses.

Q: How confident is the AlphaFold model at each residue?
A: For AlphaFold models, the B-factor field carries pLDDT — the model's own estimate of local accuracy on a 0–100 scale. Regions with pLDDT<50 should be treated as essentially unmodeled; they often correspond to intrinsically disordered segments.